Protein AF-Q48FF2-F1 (afdb_monomer_lite)

Secondary structure (DSSP, 8-state):
-PEEEE-TTS-EEEE-TTSEEEEE-TTS-EEEEE-TTPPTT-HHHHHHHHHHHHHHHHS-HHHHHHHHHHHHHHHTSGGGTT-SSB-HHHHHGGGGS-TTTHHHHHHHHHHHHHTT-SSB-HHHHHHHH-HHHHHHH-SS-----SEEETTTEEEPHHHHHHHHHHHHHHHHTTSS-HHHHHHHHHHHHH---HHHHHH-BGGGEEEEETTTTEEEEEEE----TT-SS--EEEEEPPHHHHHHHHHHHHHT------TGGGBS--S-HHHHHHHHHHHHHHTSPPP------TTS------------

Structure (mmCIF, N/CA/C/O backbone):
data_AF-Q48FF2-F1
#
_entry.id   AF-Q48FF2-F1
#
loop_
_atom_site.group_PDB
_atom_site.id
_atom_site.type_symbol
_atom_site.label_atom_id
_atom_site.label_alt_id
_atom_site.label_comp_id
_atom_site.label_asym_id
_atom_site.label_entity_id
_atom_site.label_seq_id
_atom_site.pdbx_PDB_ins_code
_atom_site.Cartn_x
_atom_site.Cartn_y
_atom_site.Cartn_z
_atom_site.occupancy
_atom_site.B_iso_or_equiv
_atom_site.auth_seq_id
_atom_site.auth_comp_id
_atom_site.auth_asym_id
_atom_site.auth_atom_id
_atom_site.pdbx_PDB_model_num
ATOM 1 N N . MET A 1 1 ? 8.869 0.223 -31.316 1.00 68.25 1 MET A N 1
ATOM 2 C CA . MET A 1 1 ? 7.463 0.506 -31.669 1.00 68.25 1 MET A CA 1
ATOM 3 C C . MET A 1 1 ? 6.845 1.266 -30.503 1.00 68.25 1 MET A C 1
ATOM 5 O O . MET A 1 1 ? 7.290 1.028 -29.388 1.00 68.25 1 MET A O 1
ATOM 9 N N . SER A 1 2 ? 5.954 2.227 -30.744 1.00 85.44 2 SER A N 1
ATOM 10 C CA . SER A 1 2 ? 5.240 2.924 -29.661 1.00 85.44 2 SER A CA 1
ATOM 11 C C . SER A 1 2 ? 3.884 2.256 -29.455 1.00 85.44 2 SER A C 1
ATOM 13 O O . SER A 1 2 ? 3.239 1.896 -30.438 1.00 85.44 2 SER A O 1
ATOM 15 N N . ASP A 1 3 ? 3.472 2.097 -28.205 1.00 92.00 3 ASP A N 1
ATOM 16 C CA . ASP A 1 3 ? 2.200 1.504 -27.808 1.00 92.00 3 ASP A CA 1
ATOM 17 C C . ASP A 1 3 ? 1.157 2.594 -27.550 1.00 92.00 3 ASP A C 1
ATOM 19 O O . ASP A 1 3 ? 1.453 3.610 -26.917 1.00 92.00 3 ASP A O 1
ATOM 23 N N . GLU A 1 4 ? -0.074 2.361 -28.000 1.00 94.75 4 GLU A N 1
ATOM 24 C CA . GLU A 1 4 ? -1.232 3.180 -27.641 1.00 94.75 4 GLU A CA 1
ATOM 25 C C . GLU A 1 4 ? -1.879 2.624 -26.370 1.00 94.75 4 GLU A C 1
ATOM 27 O O . GLU A 1 4 ? -2.160 1.428 -26.269 1.00 94.75 4 GLU A O 1
ATOM 32 N N . VAL A 1 5 ? -2.084 3.488 -25.376 1.00 94.12 5 VAL A N 1
ATOM 33 C CA . VAL A 1 5 ? -2.635 3.115 -24.069 1.00 94.12 5 VAL A CA 1
ATOM 34 C C . VAL A 1 5 ? -3.726 4.096 -23.670 1.00 94.12 5 VAL A C 1
ATOM 36 O O . VAL A 1 5 ? -3.575 5.307 -23.830 1.00 94.12 5 VAL A O 1
ATOM 39 N N . VAL A 1 6 ? -4.820 3.558 -23.134 1.00 93.69 6 VAL A N 1
ATOM 40 C CA . VAL A 1 6 ? -5.930 4.334 -22.577 1.00 93.69 6 VAL A CA 1
ATOM 41 C C . VAL A 1 6 ? -5.599 4.704 -21.133 1.00 93.69 6 VAL A C 1
ATOM 43 O O . VAL A 1 6 ? -5.294 3.835 -20.315 1.00 93.69 6 VAL A O 1
ATOM 46 N N . LEU A 1 7 ? -5.649 5.993 -20.820 1.00 92.44 7 LEU A N 1
ATOM 47 C CA . LEU A 1 7 ? -5.509 6.516 -19.467 1.00 92.44 7 LEU A CA 1
ATOM 48 C C . LEU A 1 7 ? -6.804 6.340 -18.666 1.00 92.44 7 LEU A C 1
ATOM 50 O O . LEU A 1 7 ? -7.885 6.211 -19.237 1.00 92.44 7 LEU A O 1
ATOM 54 N N . LEU A 1 8 ? -6.708 6.433 -17.337 1.00 89.75 8 LEU A N 1
ATOM 55 C CA . LEU A 1 8 ? -7.858 6.411 -16.421 1.00 89.75 8 LEU A CA 1
ATOM 56 C C . LEU A 1 8 ? -8.962 7.411 -16.808 1.00 89.75 8 LEU A C 1
ATOM 58 O O . LEU A 1 8 ? -10.139 7.163 -16.574 1.00 89.75 8 LEU A O 1
ATOM 62 N N . ASP A 1 9 ? -8.589 8.543 -17.405 1.00 87.06 9 ASP A N 1
ATOM 63 C CA . ASP A 1 9 ? -9.513 9.598 -17.819 1.00 87.06 9 ASP A CA 1
ATOM 64 C C . ASP A 1 9 ? -10.042 9.452 -19.259 1.00 87.06 9 ASP A C 1
ATOM 66 O O . ASP A 1 9 ? -10.669 10.384 -19.774 1.00 87.06 9 ASP A O 1
ATOM 70 N N . GLY A 1 10 ? -9.780 8.305 -19.898 1.00 89.50 10 GLY A N 1
ATOM 71 C CA . GLY A 1 10 ? -10.237 7.931 -21.236 1.00 89.50 10 GLY A CA 1
ATOM 72 C C . GLY A 1 10 ? -9.354 8.416 -22.389 1.00 89.50 10 GLY A C 1
ATOM 73 O O . GLY A 1 10 ? -9.590 8.023 -23.531 1.00 89.50 10 GLY A O 1
ATOM 74 N N . ARG A 1 11 ? -8.333 9.248 -22.137 1.00 93.19 11 ARG A N 1
ATOM 75 C CA . ARG A 1 11 ? -7.432 9.728 -23.199 1.00 93.19 11 ARG A CA 1
ATOM 76 C C . ARG A 1 11 ? -6.529 8.608 -23.706 1.00 93.19 11 ARG A C 1
ATOM 78 O O . ARG A 1 11 ? -6.046 7.795 -22.925 1.00 93.19 11 ARG A O 1
ATOM 85 N N . ILE A 1 12 ? -6.243 8.613 -25.005 1.00 94.56 12 ILE A N 1
ATOM 86 C CA . ILE A 1 12 ? -5.275 7.700 -25.619 1.00 94.56 12 ILE A CA 1
ATOM 87 C C . ILE A 1 12 ? -3.934 8.418 -25.728 1.00 94.56 12 ILE A C 1
ATOM 89 O O . ILE A 1 12 ? -3.846 9.508 -26.294 1.00 94.56 12 ILE A O 1
ATOM 93 N N . VAL A 1 13 ? -2.887 7.799 -25.192 1.00 94.31 13 VAL A N 1
ATOM 94 C CA . VAL A 1 13 ? -1.512 8.300 -25.260 1.00 94.31 13 VAL A CA 1
ATOM 95 C C . VAL A 1 13 ? -0.601 7.285 -25.927 1.00 94.31 13 VAL A C 1
ATOM 97 O O . VAL A 1 13 ? -0.833 6.079 -25.853 1.00 94.31 13 VAL A O 1
ATOM 100 N N . LYS A 1 14 ? 0.468 7.783 -26.553 1.00 94.56 14 LYS A N 1
ATOM 101 C CA . LYS A 1 14 ? 1.547 6.951 -27.084 1.00 94.56 14 LYS A CA 1
ATOM 102 C C . LYS A 1 14 ? 2.682 6.907 -26.082 1.00 94.56 14 LYS A C 1
ATOM 104 O O . LYS A 1 14 ? 3.246 7.946 -25.745 1.00 94.56 14 LYS A O 1
ATOM 109 N N . ILE A 1 15 ? 3.029 5.710 -25.638 1.00 94.56 15 ILE A N 1
ATOM 110 C CA . ILE A 1 15 ? 4.182 5.474 -24.773 1.00 94.56 15 ILE A CA 1
ATOM 111 C C . ILE A 1 15 ? 5.143 4.504 -25.449 1.00 94.56 15 ILE A C 1
ATOM 113 O O . ILE A 1 15 ? 4.779 3.785 -26.379 1.00 94.56 15 ILE A O 1
ATOM 117 N N . LYS A 1 16 ? 6.396 4.490 -25.004 1.00 94.38 16 LYS A N 1
ATOM 118 C CA . LYS A 1 16 ? 7.411 3.599 -25.563 1.00 94.38 16 LYS A CA 1
ATOM 119 C C . LYS A 1 16 ? 8.377 3.149 -24.478 1.00 94.38 16 LYS A C 1
ATOM 121 O O . LYS A 1 16 ? 8.887 3.970 -23.721 1.00 94.38 16 LYS A O 1
ATOM 126 N N . MET A 1 17 ? 8.627 1.845 -24.426 1.00 95.56 17 MET A N 1
ATOM 127 C CA . MET A 1 17 ? 9.648 1.267 -23.557 1.00 95.56 17 MET A CA 1
ATOM 128 C C . MET A 1 17 ? 11.046 1.766 -23.955 1.00 95.56 17 MET A C 1
ATOM 130 O O . MET A 1 17 ? 11.329 1.952 -25.142 1.00 95.56 17 MET A O 1
ATOM 134 N N . GLY A 1 18 ? 11.911 2.004 -22.971 1.00 94.12 18 GLY A N 1
ATOM 135 C CA . GLY A 1 18 ? 13.233 2.596 -23.168 1.00 94.12 18 GLY A CA 1
ATOM 136 C C . GLY A 1 18 ? 13.221 4.119 -23.335 1.00 94.12 18 GLY A C 1
ATOM 137 O O . GLY A 1 18 ? 14.241 4.690 -23.708 1.00 94.12 18 GLY A O 1
ATOM 138 N N . MET A 1 19 ? 12.097 4.804 -23.080 1.00 93.69 19 MET A N 1
ATOM 139 C CA . MET A 1 19 ? 12.003 6.266 -23.176 1.00 93.69 19 MET A CA 1
ATOM 140 C C . MET A 1 19 ? 11.197 6.882 -22.030 1.00 93.69 19 MET A C 1
ATOM 142 O O . MET A 1 19 ? 10.218 6.309 -21.557 1.00 93.69 19 MET A O 1
ATOM 146 N N . VAL A 1 20 ? 11.555 8.104 -21.628 1.00 95.00 20 VAL A N 1
ATOM 147 C CA . VAL A 1 20 ? 10.704 8.903 -20.737 1.00 95.00 20 VAL A CA 1
ATOM 148 C C . VAL A 1 20 ? 9.484 9.386 -21.517 1.00 95.00 20 VAL A C 1
ATOM 150 O O . VAL A 1 20 ? 9.622 9.993 -22.578 1.00 95.00 20 VAL A O 1
ATOM 153 N N . SER A 1 21 ? 8.288 9.132 -20.991 1.00 92.31 21 SER A N 1
ATOM 154 C CA . SER A 1 21 ? 7.033 9.643 -21.553 1.00 92.31 21 SER A CA 1
ATOM 155 C C . SER A 1 21 ? 6.469 10.712 -20.622 1.00 92.31 21 SER A C 1
ATOM 157 O O . SER A 1 21 ? 5.969 10.388 -19.549 1.00 92.31 21 SER A O 1
ATOM 159 N N . SER A 1 22 ? 6.574 11.988 -21.000 1.00 92.69 22 SER A N 1
ATOM 160 C CA . SER A 1 22 ? 5.997 13.092 -20.223 1.00 92.69 22 SER A CA 1
ATOM 161 C C . SER A 1 22 ? 4.563 13.344 -20.669 1.00 92.69 22 SER A C 1
ATOM 163 O O . SER A 1 22 ? 4.333 13.774 -21.800 1.00 92.69 22 SER A O 1
ATOM 165 N N . ILE A 1 23 ? 3.598 13.034 -19.803 1.00 92.69 23 ILE A N 1
ATOM 166 C CA . ILE A 1 23 ? 2.169 13.165 -20.100 1.00 92.69 23 ILE A CA 1
ATOM 167 C C . ILE A 1 23 ? 1.594 14.292 -19.250 1.00 92.69 23 ILE A C 1
ATOM 169 O O . ILE A 1 23 ? 1.775 14.307 -18.034 1.00 92.69 23 ILE A O 1
ATOM 173 N N . LEU A 1 24 ? 0.875 15.220 -19.880 1.00 91.00 24 LEU A N 1
ATOM 174 C CA . LEU A 1 24 ? 0.164 16.277 -19.164 1.00 91.00 24 LEU A CA 1
ATOM 175 C C . LEU A 1 24 ? -1.141 15.731 -18.567 1.00 91.00 24 LEU A C 1
ATOM 177 O O . LEU A 1 24 ? -1.924 15.060 -19.255 1.00 91.00 24 LEU A O 1
ATOM 181 N N . ASP A 1 25 ? -1.395 16.019 -17.294 1.00 87.00 25 ASP A N 1
ATOM 182 C CA . ASP A 1 25 ? -2.718 15.817 -16.704 1.00 87.00 25 ASP A CA 1
ATOM 183 C C . ASP A 1 25 ? -3.724 16.878 -17.197 1.00 87.00 25 ASP A C 1
ATOM 185 O O . ASP A 1 25 ? -3.424 17.681 -18.084 1.00 87.00 25 ASP A O 1
ATOM 189 N N . ARG A 1 26 ? -4.958 16.832 -16.684 1.00 81.31 26 ARG A N 1
ATOM 190 C CA . ARG A 1 26 ? -6.018 17.773 -17.083 1.00 81.31 26 ARG A CA 1
ATOM 191 C C . ARG A 1 26 ? -5.777 19.197 -16.583 1.00 81.31 26 ARG A C 1
ATOM 193 O O . ARG A 1 26 ? -6.311 20.127 -17.178 1.00 81.31 26 ARG A O 1
ATOM 200 N N . ASP A 1 27 ? -4.958 19.345 -15.549 1.00 82.06 27 ASP A N 1
ATOM 201 C CA . ASP A 1 27 ? -4.586 20.628 -14.957 1.00 82.06 27 ASP A CA 1
ATOM 202 C C . ASP A 1 27 ? -3.325 21.209 -15.628 1.00 82.06 27 ASP A C 1
ATOM 204 O O . ASP A 1 27 ? -2.872 22.298 -15.285 1.00 82.06 27 ASP A O 1
ATOM 208 N N . GLY A 1 28 ? -2.763 20.498 -16.615 1.00 84.81 28 GLY A N 1
ATOM 209 C CA . GLY A 1 28 ? -1.571 20.900 -17.353 1.00 84.81 28 GLY A CA 1
ATOM 210 C C . GLY A 1 28 ? -0.255 20.527 -16.670 1.00 84.81 28 GLY A C 1
ATOM 211 O O . GLY A 1 28 ? 0.804 20.903 -17.176 1.00 84.81 28 GLY A O 1
ATOM 212 N N . ASN A 1 29 ? -0.271 19.769 -15.569 1.00 84.88 29 ASN A N 1
ATOM 213 C CA . ASN A 1 29 ? 0.960 19.342 -14.911 1.00 84.88 29 ASN A CA 1
ATOM 214 C C . ASN A 1 29 ? 1.599 18.167 -15.655 1.00 84.88 29 ASN A C 1
ATOM 216 O O . ASN A 1 29 ? 0.950 17.171 -15.995 1.00 84.88 29 ASN A O 1
ATOM 220 N N . ALA A 1 30 ? 2.909 18.261 -15.863 1.00 90.56 30 ALA A N 1
ATOM 221 C CA . ALA A 1 30 ? 3.693 17.194 -16.463 1.00 90.56 30 ALA A CA 1
ATOM 222 C C . ALA A 1 30 ? 3.922 16.046 -15.474 1.00 90.56 30 ALA A C 1
ATOM 224 O O . ALA A 1 30 ? 4.482 16.233 -14.396 1.00 90.56 30 ALA A O 1
ATOM 225 N N . ASN A 1 31 ? 3.535 14.840 -15.881 1.00 90.75 31 ASN A N 1
ATOM 226 C CA . ASN A 1 31 ? 3.754 13.602 -15.148 1.00 90.75 31 ASN A CA 1
ATOM 227 C C . ASN A 1 31 ? 4.730 12.725 -15.954 1.00 90.75 31 ASN A C 1
ATOM 229 O O . ASN A 1 31 ? 4.303 12.011 -16.869 1.00 90.75 31 ASN A O 1
ATOM 233 N N . PRO A 1 32 ? 6.046 12.802 -15.681 1.00 94.12 32 PRO A N 1
ATOM 234 C CA . PRO A 1 32 ? 7.038 11.995 -16.379 1.00 94.12 32 PRO A CA 1
ATOM 235 C C . PRO A 1 32 ? 6.951 10.527 -15.950 1.00 94.12 32 PRO A C 1
ATOM 237 O O . PRO A 1 32 ? 7.080 10.194 -14.774 1.00 94.12 32 PRO A O 1
ATOM 240 N N . LEU A 1 33 ? 6.773 9.642 -16.928 1.00 95.31 33 LEU A N 1
ATOM 241 C CA . LEU A 1 33 ? 6.830 8.195 -16.754 1.00 95.31 33 LEU A CA 1
ATOM 242 C C . LEU A 1 33 ? 8.201 7.681 -17.199 1.00 95.31 33 LEU A C 1
ATOM 244 O O . LEU A 1 33 ? 8.575 7.819 -18.368 1.00 95.31 33 LEU A O 1
ATOM 248 N N . ARG A 1 34 ? 8.948 7.091 -16.266 1.00 95.00 34 ARG A N 1
ATOM 249 C CA . ARG A 1 34 ? 10.315 6.588 -16.473 1.00 95.00 34 ARG A CA 1
ATOM 250 C C . ARG A 1 34 ? 10.319 5.171 -17.052 1.00 95.00 34 ARG A C 1
ATOM 252 O O . ARG A 1 34 ? 10.514 4.201 -16.326 1.00 95.00 34 ARG A O 1
ATOM 259 N N . PHE A 1 35 ? 10.090 5.035 -18.361 1.00 95.38 35 PHE A N 1
ATOM 260 C CA . PHE A 1 35 ? 10.293 3.753 -19.060 1.00 95.38 35 PHE A CA 1
ATOM 261 C C . PHE A 1 35 ? 11.690 3.614 -19.667 1.00 95.38 35 PHE A C 1
ATOM 263 O O . PHE A 1 35 ? 12.004 2.563 -20.213 1.00 95.38 35 PHE A O 1
ATOM 270 N N . ASP A 1 36 ? 12.533 4.641 -19.558 1.00 95.25 36 ASP A N 1
ATOM 271 C CA . ASP A 1 36 ? 13.940 4.655 -19.974 1.00 95.25 36 ASP A CA 1
ATOM 272 C C . ASP A 1 36 ? 14.798 3.617 -19.249 1.00 95.25 36 ASP A C 1
ATOM 274 O O . ASP A 1 36 ? 15.749 3.101 -19.829 1.00 95.25 36 ASP A O 1
ATOM 278 N N . ILE A 1 37 ? 14.421 3.250 -18.023 1.00 93.25 37 ILE A N 1
ATOM 279 C CA . ILE A 1 37 ? 15.096 2.188 -17.270 1.00 93.25 37 ILE A CA 1
ATOM 280 C C . ILE A 1 37 ? 14.782 0.778 -17.802 1.00 93.25 37 ILE A C 1
ATOM 282 O O . ILE A 1 37 ? 15.512 -0.172 -17.531 1.00 93.25 37 ILE A O 1
ATOM 286 N N . LEU A 1 38 ? 13.698 0.627 -18.570 1.00 95.25 38 LEU A N 1
ATOM 287 C CA . LEU A 1 38 ? 13.227 -0.663 -19.062 1.00 95.25 38 LEU A CA 1
ATOM 288 C C . LEU A 1 38 ? 13.851 -0.972 -20.422 1.00 95.25 38 LEU A C 1
ATOM 290 O O . LEU A 1 38 ? 13.678 -0.240 -21.397 1.00 95.25 38 LEU A O 1
ATOM 294 N N . GLN A 1 39 ? 14.560 -2.093 -20.481 1.00 94.19 39 GLN A N 1
ATOM 295 C CA . GLN A 1 39 ? 15.307 -2.523 -21.660 1.00 94.19 39 GLN A CA 1
ATOM 296 C C . GLN A 1 39 ? 14.510 -3.547 -22.485 1.00 94.19 39 GLN A C 1
ATOM 298 O O . GLN A 1 39 ? 14.134 -4.585 -21.935 1.00 94.19 39 GLN A O 1
ATOM 303 N N . PRO A 1 40 ? 14.286 -3.305 -23.792 1.00 93.19 40 PRO A N 1
ATOM 304 C CA . PRO A 1 40 ? 13.753 -4.320 -24.701 1.00 93.19 40 PRO A CA 1
ATOM 305 C C . PRO A 1 40 ? 14.601 -5.593 -24.717 1.00 93.19 40 PRO A C 1
ATOM 307 O O . PRO A 1 40 ? 15.827 -5.516 -24.688 1.00 93.19 40 PRO A O 1
ATOM 310 N N . GLY A 1 41 ? 13.953 -6.757 -24.772 1.00 92.50 41 GLY A N 1
ATOM 311 C CA . GLY A 1 41 ? 14.600 -8.068 -24.713 1.00 92.50 41 GLY A CA 1
ATOM 312 C C . GLY A 1 41 ? 14.866 -8.586 -23.296 1.00 92.50 41 GLY A C 1
ATOM 313 O O . GLY A 1 41 ? 15.207 -9.756 -23.132 1.00 92.50 41 GLY A O 1
ATOM 314 N N . ASN A 1 42 ? 14.691 -7.764 -22.256 1.00 95.56 42 ASN A N 1
ATOM 315 C CA . ASN A 1 42 ? 14.733 -8.231 -20.874 1.00 95.56 42 ASN A CA 1
ATOM 316 C C . ASN A 1 42 ? 13.327 -8.672 -20.429 1.00 95.56 42 ASN A C 1
ATOM 318 O O . ASN A 1 42 ? 12.408 -7.856 -20.350 1.00 95.56 42 ASN A O 1
ATOM 322 N N . ARG A 1 43 ? 13.179 -9.963 -20.097 1.00 95.50 43 ARG A N 1
ATOM 323 C CA . ARG A 1 43 ? 11.892 -10.592 -19.743 1.00 95.50 43 ARG A CA 1
ATOM 324 C C . ARG A 1 43 ? 11.187 -9.903 -18.570 1.00 95.50 43 ARG A C 1
ATOM 326 O O . ARG A 1 43 ? 9.997 -9.618 -18.667 1.00 95.50 43 ARG A O 1
ATOM 333 N N . LEU A 1 44 ? 11.908 -9.596 -17.491 1.00 96.56 44 LEU A N 1
ATOM 334 C CA . LEU A 1 44 ? 11.373 -8.857 -16.345 1.00 96.56 44 LEU A CA 1
ATOM 335 C C . LEU A 1 44 ? 10.888 -7.463 -16.761 1.00 96.56 44 LEU A C 1
ATOM 337 O O . LEU A 1 44 ? 9.784 -7.058 -16.400 1.00 96.56 44 LEU A O 1
ATOM 341 N N . HIS A 1 45 ? 11.693 -6.731 -17.530 1.00 96.62 45 HIS A N 1
ATOM 342 C CA . HIS A 1 45 ? 11.371 -5.361 -17.936 1.00 96.62 45 HIS A CA 1
ATOM 343 C C . HIS A 1 45 ? 10.152 -5.298 -18.858 1.00 96.62 45 HIS A C 1
ATOM 345 O O . HIS A 1 45 ? 9.298 -4.427 -18.687 1.00 96.62 45 HIS A O 1
ATOM 351 N N . GLU A 1 46 ? 10.034 -6.235 -19.796 1.00 95.88 46 GLU A N 1
ATOM 352 C CA . GLU A 1 46 ? 8.871 -6.359 -20.678 1.00 95.88 46 GLU A CA 1
ATOM 353 C C . GLU A 1 46 ? 7.597 -6.675 -19.889 1.00 95.88 46 GLU A C 1
ATOM 355 O O . GLU A 1 46 ? 6.545 -6.071 -20.126 1.00 95.88 46 GLU A O 1
ATOM 360 N N . SER A 1 47 ? 7.697 -7.557 -18.894 1.00 96.62 47 SER A N 1
ATOM 361 C CA . SER A 1 47 ? 6.599 -7.865 -17.979 1.00 96.62 47 SER A CA 1
ATOM 362 C C . SER A 1 47 ? 6.181 -6.652 -17.156 1.00 96.62 47 SER A C 1
ATOM 364 O O . SER A 1 47 ? 4.994 -6.315 -17.155 1.00 96.62 47 SER A O 1
ATOM 366 N N . ILE A 1 48 ? 7.139 -5.942 -16.546 1.00 96.31 48 ILE A N 1
ATOM 367 C CA . ILE A 1 48 ? 6.903 -4.682 -15.827 1.00 96.31 48 ILE A CA 1
ATOM 368 C C . ILE A 1 48 ? 6.191 -3.689 -16.744 1.00 96.31 48 ILE A C 1
ATOM 370 O O . ILE A 1 48 ? 5.126 -3.187 -16.384 1.00 96.31 48 ILE A O 1
ATOM 374 N N . TYR A 1 49 ? 6.733 -3.446 -17.941 1.00 96.00 49 TYR A N 1
ATOM 375 C CA . TYR A 1 49 ? 6.168 -2.511 -18.910 1.00 96.00 49 TYR A CA 1
ATOM 376 C C . TYR A 1 49 ? 4.723 -2.878 -19.260 1.00 96.00 49 TYR A C 1
ATOM 378 O O . TYR A 1 49 ? 3.832 -2.032 -19.188 1.00 96.00 49 TYR A O 1
ATOM 386 N N . SER A 1 50 ? 4.459 -4.153 -19.561 1.00 94.38 50 SER A N 1
ATOM 387 C CA . SER A 1 50 ? 3.118 -4.640 -19.897 1.00 94.38 50 SER A CA 1
ATOM 388 C C . SER A 1 50 ? 2.112 -4.457 -18.753 1.00 94.38 50 SER A C 1
ATOM 390 O O . SER A 1 50 ? 0.987 -4.010 -18.988 1.00 94.38 50 SER A O 1
ATOM 392 N N . SER A 1 51 ? 2.514 -4.733 -17.509 1.00 93.56 51 SER A N 1
ATOM 393 C CA . SER A 1 51 ? 1.681 -4.522 -16.322 1.00 93.56 51 SER A CA 1
ATOM 394 C C . SER A 1 51 ? 1.426 -3.040 -16.064 1.00 93.56 51 SER A C 1
ATOM 396 O O . SER A 1 51 ? 0.321 -2.666 -15.660 1.00 93.56 51 SER A O 1
ATOM 398 N N . PHE A 1 52 ? 2.411 -2.195 -16.362 1.00 92.69 52 PHE A N 1
ATOM 399 C CA . PHE A 1 52 ? 2.316 -0.746 -16.246 1.00 92.69 52 PHE A CA 1
ATOM 400 C C . PHE A 1 52 ? 1.333 -0.138 -17.256 1.00 92.69 52 PHE A C 1
ATOM 402 O O . PHE A 1 52 ? 0.570 0.770 -16.927 1.00 92.69 52 PHE A O 1
ATOM 409 N N . LYS A 1 53 ? 1.259 -0.678 -18.482 1.00 93.38 53 LYS A N 1
ATOM 410 C CA . LYS A 1 53 ? 0.234 -0.255 -19.460 1.00 93.38 53 LYS A CA 1
ATOM 411 C C . LYS A 1 53 ? -1.176 -0.375 -18.884 1.00 93.38 53 LYS A C 1
ATOM 413 O O . LYS A 1 53 ? -2.018 0.488 -19.106 1.00 93.38 53 LYS A O 1
ATOM 418 N N . ILE A 1 54 ? -1.417 -1.409 -18.083 1.00 91.00 54 ILE A N 1
ATOM 419 C CA . ILE A 1 54 ? -2.713 -1.622 -17.438 1.00 91.00 54 ILE A CA 1
ATOM 420 C C . ILE A 1 54 ? -2.903 -0.643 -16.270 1.00 91.00 54 ILE A C 1
ATOM 422 O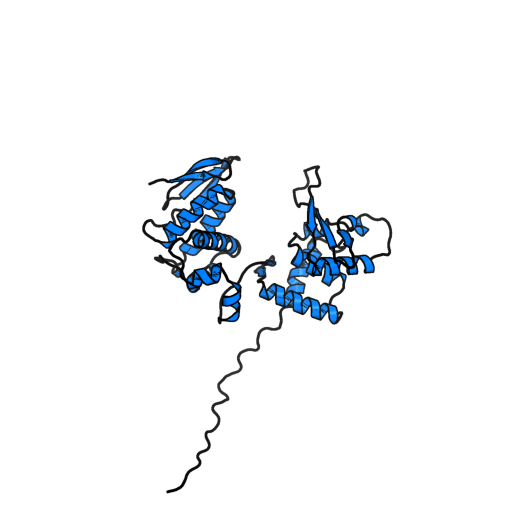 O . ILE A 1 54 ? -4.008 -0.138 -16.084 1.00 91.00 54 ILE A O 1
ATOM 426 N N . THR A 1 55 ? -1.865 -0.323 -15.483 1.00 89.38 55 THR A N 1
ATOM 427 C CA . THR A 1 55 ? -1.999 0.648 -14.373 1.00 89.38 55 THR A CA 1
ATOM 428 C C . THR A 1 55 ? -2.348 2.050 -14.848 1.00 89.38 55 THR A C 1
ATOM 430 O O . THR A 1 55 ? -3.065 2.749 -14.133 1.00 89.38 55 THR A O 1
ATOM 433 N N . LEU A 1 56 ? -1.938 2.434 -16.058 1.00 90.44 56 LEU A N 1
ATOM 434 C CA . LEU A 1 56 ? -2.307 3.716 -16.663 1.00 90.44 56 LEU A CA 1
ATOM 435 C C . LEU A 1 56 ? -3.816 3.857 -16.896 1.00 90.44 56 LEU A C 1
ATOM 437 O O . LEU A 1 56 ? -4.341 4.957 -16.750 1.00 90.44 56 LEU A O 1
ATOM 441 N N . SER A 1 57 ? -4.514 2.753 -17.172 1.00 88.56 57 SER A N 1
ATOM 442 C CA . SER A 1 57 ? -5.976 2.735 -17.336 1.00 88.56 57 SER A CA 1
ATOM 443 C C . SER A 1 57 ? -6.750 2.686 -16.013 1.00 88.56 57 SER A C 1
ATOM 445 O O . SER A 1 57 ? -7.937 2.990 -15.986 1.00 88.56 57 SER A O 1
ATOM 447 N N . THR A 1 58 ? -6.097 2.310 -14.905 1.00 84.94 58 THR A N 1
ATOM 448 C CA . THR A 1 58 ? -6.779 2.076 -13.616 1.00 84.94 58 THR A CA 1
ATOM 449 C C . THR A 1 58 ? -6.371 3.035 -12.497 1.00 84.94 58 THR A C 1
ATOM 451 O O . THR A 1 58 ? -7.012 3.035 -11.453 1.00 84.94 58 THR A O 1
ATOM 454 N N . HIS A 1 59 ? -5.306 3.821 -12.665 1.00 85.25 59 HIS A N 1
ATOM 455 C CA . HIS A 1 59 ? -4.788 4.742 -11.647 1.00 85.25 59 HIS A CA 1
ATOM 456 C C . HIS A 1 59 ? -4.428 6.103 -12.250 1.00 85.25 59 HIS A C 1
ATOM 458 O O . HIS A 1 59 ? -4.231 6.233 -13.457 1.00 85.25 59 HIS A O 1
ATOM 464 N N . SER A 1 60 ? -4.317 7.124 -11.397 1.00 85.25 60 SER A N 1
ATOM 465 C CA . SER A 1 60 ? -3.963 8.483 -11.819 1.00 85.25 60 SER A CA 1
ATOM 466 C C . SER A 1 60 ? -2.559 8.559 -12.433 1.00 85.25 60 SER A C 1
ATOM 468 O O . SER A 1 60 ? -1.686 7.735 -12.144 1.00 85.25 60 SER A O 1
ATOM 470 N N . LEU A 1 61 ? -2.313 9.580 -13.262 1.00 88.12 61 LEU A N 1
ATOM 471 C CA . LEU A 1 61 ? -0.983 9.828 -13.834 1.00 88.12 61 LEU A CA 1
ATOM 472 C C . LEU A 1 61 ? 0.075 10.061 -12.752 1.00 88.12 61 LEU A C 1
ATOM 474 O O . LEU A 1 61 ? 1.165 9.516 -12.867 1.00 88.12 61 LEU A O 1
ATOM 478 N N . SER A 1 62 ? -0.268 10.775 -11.677 1.00 83.12 62 SER A N 1
ATOM 479 C CA . SER A 1 62 ? 0.635 11.002 -10.543 1.00 83.12 62 SER A CA 1
ATOM 480 C C . SER A 1 62 ? 1.029 9.693 -9.846 1.00 83.12 62 SER A C 1
ATOM 482 O O . SER A 1 62 ? 2.214 9.450 -9.632 1.00 83.12 62 SER A O 1
ATOM 484 N N . TYR A 1 63 ? 0.072 8.790 -9.591 1.00 85.88 63 TYR A N 1
ATOM 485 C CA . TYR A 1 63 ? 0.367 7.469 -9.021 1.00 85.88 63 TYR A CA 1
ATOM 486 C C . TYR A 1 63 ? 1.299 6.654 -9.927 1.00 85.88 63 TYR A C 1
ATOM 488 O O . TYR A 1 63 ? 2.265 6.043 -9.464 1.00 85.88 63 TYR A O 1
ATOM 496 N N . ASN A 1 64 ? 1.020 6.657 -11.233 1.00 89.81 64 ASN A N 1
ATOM 497 C CA . ASN A 1 64 ? 1.864 5.987 -12.213 1.00 89.81 64 ASN A CA 1
ATOM 498 C C . ASN A 1 64 ? 3.261 6.629 -12.256 1.00 89.81 64 ASN A C 1
ATOM 500 O O . ASN A 1 64 ? 4.250 5.911 -12.197 1.00 89.81 64 ASN A O 1
ATOM 504 N N . ALA A 1 65 ? 3.383 7.956 -12.243 1.00 89.94 65 ALA A N 1
ATOM 505 C CA . ALA A 1 65 ? 4.678 8.629 -12.179 1.00 89.94 65 ALA A CA 1
ATOM 506 C C . ALA A 1 65 ? 5.477 8.164 -10.954 1.00 89.94 65 ALA A C 1
ATOM 508 O O . ALA A 1 65 ? 6.573 7.627 -11.124 1.00 89.94 65 ALA A O 1
ATOM 509 N N . THR A 1 66 ? 4.901 8.233 -9.749 1.00 86.00 66 THR A N 1
ATOM 510 C CA . THR A 1 66 ? 5.531 7.741 -8.511 1.00 86.00 66 THR A CA 1
ATOM 511 C C . THR A 1 66 ? 5.947 6.273 -8.610 1.00 86.00 66 THR A C 1
ATOM 513 O O . THR A 1 66 ? 7.063 5.929 -8.231 1.00 86.00 66 THR A O 1
ATOM 516 N N . THR A 1 67 ? 5.100 5.416 -9.184 1.00 89.06 67 THR A N 1
ATOM 517 C CA . THR A 1 67 ? 5.421 3.996 -9.396 1.00 89.06 67 THR A CA 1
ATOM 518 C C . THR A 1 67 ? 6.613 3.825 -10.342 1.00 89.06 67 THR A C 1
ATOM 520 O O . THR A 1 67 ? 7.502 3.022 -10.070 1.00 89.06 67 THR A O 1
ATOM 523 N N . SER A 1 68 ? 6.696 4.613 -11.421 1.00 95.50 68 SER A N 1
ATOM 524 C CA . SER A 1 68 ? 7.846 4.572 -12.339 1.00 95.50 68 SER A CA 1
ATOM 525 C C . SER A 1 68 ? 9.146 5.033 -11.676 1.00 95.50 68 SER A C 1
ATOM 527 O O . SER A 1 68 ? 10.200 4.458 -11.934 1.00 95.50 68 SER A O 1
ATOM 529 N N . TYR A 1 69 ? 9.081 6.014 -10.770 1.00 93.81 69 TYR A N 1
ATOM 530 C CA . TYR A 1 69 ? 10.237 6.442 -9.982 1.00 93.81 69 TYR A CA 1
ATOM 531 C C . TYR A 1 69 ? 10.666 5.378 -8.973 1.00 93.81 69 TYR A C 1
ATOM 533 O O . TYR A 1 69 ? 11.856 5.087 -8.884 1.00 93.81 69 TYR A O 1
ATOM 541 N N . ALA A 1 70 ? 9.721 4.758 -8.264 1.00 88.50 70 ALA A N 1
ATOM 542 C CA . ALA A 1 70 ? 10.005 3.657 -7.347 1.00 88.50 70 ALA A CA 1
ATOM 543 C C . ALA A 1 70 ? 10.729 2.497 -8.051 1.00 88.50 70 ALA A C 1
ATOM 545 O O . ALA A 1 70 ? 11.766 2.030 -7.576 1.00 88.50 70 ALA A O 1
ATOM 546 N N . LEU A 1 71 ? 10.243 2.098 -9.230 1.00 94.50 71 LEU A N 1
ATOM 547 C CA . LEU A 1 71 ? 10.903 1.091 -10.061 1.00 94.50 71 LEU A CA 1
ATOM 548 C C . LEU A 1 71 ? 12.264 1.556 -10.554 1.00 94.50 71 LEU A C 1
ATOM 550 O O . LEU A 1 71 ? 13.201 0.772 -10.525 1.00 94.50 71 LEU A O 1
ATOM 554 N N . SER A 1 72 ? 12.389 2.813 -10.986 1.00 95.06 72 SER A N 1
ATOM 555 C CA . SER A 1 72 ? 13.676 3.359 -11.408 1.00 95.06 72 SER A CA 1
ATOM 556 C C . SER A 1 72 ? 14.694 3.247 -10.279 1.00 95.06 72 SER A C 1
ATOM 558 O O . SER A 1 72 ? 15.771 2.722 -10.516 1.00 95.06 72 SER A O 1
ATOM 560 N N . HIS A 1 73 ? 14.355 3.671 -9.059 1.00 94.38 73 HIS A N 1
ATOM 561 C CA . HIS A 1 73 ? 15.254 3.560 -7.910 1.00 94.38 73 HIS A CA 1
ATOM 562 C C . HIS A 1 73 ? 15.689 2.117 -7.656 1.00 94.38 73 HIS A C 1
ATOM 564 O O . HIS A 1 73 ? 16.869 1.873 -7.422 1.00 94.38 73 HIS A O 1
ATOM 570 N N . TRP A 1 74 ? 14.758 1.169 -7.738 1.00 95.12 74 TRP A N 1
ATOM 571 C CA . TRP A 1 74 ? 15.043 -0.238 -7.479 1.00 95.12 74 TRP A CA 1
ATOM 572 C C . TRP A 1 74 ? 15.861 -0.890 -8.598 1.00 95.12 74 TRP A C 1
ATOM 574 O O . TRP A 1 74 ? 16.912 -1.459 -8.332 1.00 95.12 74 TRP A O 1
ATOM 584 N N . LEU A 1 75 ? 15.447 -0.744 -9.856 1.00 95.69 75 LEU A N 1
ATOM 585 C CA . LEU A 1 75 ? 16.116 -1.349 -11.013 1.00 95.69 75 LEU A CA 1
ATOM 586 C C . LEU A 1 75 ? 17.493 -0.733 -11.304 1.00 95.69 75 LEU A C 1
ATOM 588 O O . LEU A 1 75 ? 18.323 -1.380 -11.934 1.00 95.69 75 LEU A O 1
ATOM 592 N N . THR A 1 76 ? 17.761 0.496 -10.844 1.00 95.12 76 THR A N 1
ATOM 593 C CA . THR A 1 76 ? 19.101 1.106 -10.951 1.00 95.12 76 THR A CA 1
ATOM 594 C C . THR A 1 76 ? 20.100 0.605 -9.913 1.00 95.12 76 THR A C 1
ATOM 596 O O . THR A 1 76 ? 21.284 0.931 -10.024 1.00 95.12 76 THR A O 1
ATOM 599 N N . LEU A 1 77 ? 19.663 -0.164 -8.908 1.00 95.69 77 LEU A N 1
ATOM 600 C CA . LEU A 1 77 ? 20.584 -0.738 -7.931 1.00 95.69 77 LEU A CA 1
ATOM 601 C C . LEU A 1 77 ? 21.606 -1.643 -8.641 1.00 95.69 77 LEU A C 1
ATOM 603 O O . LEU A 1 77 ? 21.216 -2.401 -9.534 1.00 95.69 77 LEU A O 1
ATOM 607 N N . PRO A 1 78 ? 22.898 -1.599 -8.261 1.00 95.19 78 PRO A N 1
ATOM 608 C CA . PRO A 1 78 ? 23.933 -2.430 -8.879 1.00 95.19 78 PRO A CA 1
ATOM 609 C C . PRO A 1 78 ? 23.571 -3.919 -8.920 1.00 95.19 78 PRO A C 1
ATOM 611 O O . PRO A 1 78 ? 23.822 -4.593 -9.913 1.00 95.19 78 PRO A O 1
ATOM 614 N N . GLU A 1 79 ? 22.920 -4.420 -7.874 1.00 95.25 79 GLU A N 1
ATOM 615 C CA . GLU A 1 79 ? 22.523 -5.822 -7.734 1.00 95.25 79 GLU A CA 1
ATOM 616 C C . GLU A 1 79 ? 21.349 -6.222 -8.648 1.00 95.25 79 GLU A C 1
ATOM 618 O O . GLU A 1 79 ? 21.154 -7.408 -8.915 1.00 95.25 79 GLU A O 1
ATOM 623 N N . MET A 1 80 ? 20.591 -5.243 -9.153 1.00 95.38 80 MET A N 1
ATOM 624 C CA . MET A 1 80 ? 19.492 -5.445 -10.104 1.00 95.38 80 MET A CA 1
ATOM 625 C C . MET A 1 80 ? 19.950 -5.392 -11.564 1.00 95.38 80 MET A C 1
ATOM 627 O O . MET A 1 80 ? 19.185 -5.745 -12.467 1.00 95.38 80 MET A O 1
ATOM 631 N N . GLN A 1 81 ? 21.193 -4.975 -11.825 1.00 89.75 81 GLN A N 1
ATOM 632 C CA . GLN A 1 81 ? 21.703 -4.870 -13.188 1.00 89.75 81 GLN A CA 1
ATOM 633 C C . GLN A 1 81 ? 21.673 -6.234 -13.886 1.00 89.75 81 GLN A C 1
ATOM 635 O O . GLN A 1 81 ? 22.068 -7.257 -13.330 1.00 89.75 81 GLN A O 1
ATOM 640 N N . HIS A 1 82 ? 21.193 -6.240 -15.130 1.00 87.06 82 HIS A N 1
ATOM 641 C CA . HIS A 1 82 ? 21.085 -7.422 -15.996 1.00 87.06 82 HIS A CA 1
ATOM 642 C C . HIS A 1 82 ? 20.146 -8.539 -15.509 1.00 87.06 82 HIS A C 1
ATOM 644 O O . HIS A 1 82 ? 20.031 -9.567 -16.181 1.00 87.06 82 HIS A O 1
ATOM 650 N N . LYS A 1 83 ? 19.423 -8.350 -14.400 1.00 94.12 83 LYS A N 1
ATOM 651 C CA . LYS A 1 83 ? 18.426 -9.319 -13.940 1.00 94.12 83 LYS A CA 1
ATOM 652 C C . LYS A 1 83 ? 17.262 -9.367 -14.927 1.00 94.12 83 LYS A C 1
ATOM 654 O O . LYS A 1 83 ? 16.641 -8.352 -15.230 1.00 94.12 83 LYS A O 1
ATOM 659 N N . SER A 1 84 ? 16.991 -10.558 -15.453 1.00 95.19 84 SER A N 1
ATOM 660 C CA . SER A 1 84 ? 15.820 -10.843 -16.299 1.00 95.19 84 SER A CA 1
ATOM 661 C C . SER A 1 84 ? 14.748 -11.656 -15.569 1.00 95.19 84 SER A C 1
ATOM 663 O O . SER A 1 84 ? 13.656 -11.855 -16.099 1.00 95.19 84 SER A O 1
ATOM 665 N N . GLU A 1 85 ? 15.061 -12.068 -14.342 1.00 96.12 85 GLU A N 1
ATOM 666 C CA . GLU A 1 85 ? 14.205 -12.747 -13.382 1.00 96.12 85 GLU A CA 1
ATOM 667 C C . GLU A 1 85 ? 14.638 -12.329 -11.970 1.00 96.12 85 GLU A C 1
ATOM 669 O O . GLU A 1 85 ? 15.827 -12.075 -11.746 1.00 96.12 85 GLU A O 1
ATOM 674 N N . ILE A 1 86 ? 13.681 -12.214 -11.046 1.00 94.06 86 ILE A N 1
ATOM 675 C CA . ILE A 1 86 ? 13.922 -11.830 -9.649 1.00 94.06 86 ILE A CA 1
ATOM 676 C C . ILE A 1 86 ? 13.470 -12.926 -8.689 1.00 94.06 86 ILE A C 1
ATOM 678 O O . ILE A 1 86 ? 12.402 -13.513 -8.878 1.00 94.06 86 ILE A O 1
ATOM 682 N N . GLY A 1 87 ? 14.274 -13.152 -7.652 1.00 88.56 87 GLY A N 1
ATOM 683 C CA . GLY A 1 87 ? 13.936 -13.952 -6.484 1.00 88.56 87 GLY A CA 1
ATOM 684 C C . GLY A 1 87 ? 13.695 -13.084 -5.248 1.00 88.56 87 GLY A C 1
ATOM 685 O O . GLY A 1 87 ? 13.688 -11.851 -5.309 1.00 88.56 87 GLY A O 1
ATOM 686 N N . ILE A 1 88 ? 13.539 -13.732 -4.094 1.00 82.19 88 ILE A N 1
ATOM 687 C CA . ILE A 1 88 ? 13.424 -13.051 -2.795 1.00 82.19 88 ILE A CA 1
ATOM 688 C C . ILE A 1 88 ? 14.622 -12.127 -2.491 1.00 82.19 88 ILE A C 1
ATOM 690 O O . ILE A 1 88 ? 14.387 -11.015 -2.010 1.00 82.19 88 ILE A O 1
ATOM 694 N N . PRO A 1 89 ? 15.889 -12.481 -2.809 1.00 82.88 89 PRO A N 1
ATOM 695 C CA . PRO A 1 89 ? 17.016 -11.572 -2.597 1.00 82.88 89 PRO A CA 1
ATOM 696 C C . PRO A 1 89 ? 16.847 -10.231 -3.317 1.00 82.88 89 PRO A C 1
ATOM 698 O O . PRO A 1 89 ? 17.126 -9.184 -2.733 1.00 82.88 89 PRO A O 1
ATOM 701 N N . GLU A 1 90 ? 16.347 -10.241 -4.554 1.00 90.44 90 GLU A N 1
ATOM 702 C CA . GLU A 1 90 ? 16.090 -9.028 -5.328 1.00 90.44 90 GLU A CA 1
ATOM 703 C C . GLU A 1 90 ? 14.893 -8.227 -4.793 1.00 90.44 90 GLU A C 1
ATOM 705 O O . GLU A 1 90 ? 14.943 -6.994 -4.773 1.00 90.44 90 GLU A O 1
ATOM 710 N N . ILE A 1 91 ? 13.846 -8.894 -4.293 1.00 83.81 91 ILE A N 1
ATOM 711 C CA . ILE A 1 91 ? 12.741 -8.229 -3.579 1.00 83.81 91 ILE A CA 1
ATOM 712 C C . ILE A 1 91 ? 13.269 -7.493 -2.339 1.00 83.81 91 ILE A C 1
ATOM 714 O O . ILE A 1 91 ? 12.915 -6.336 -2.110 1.00 83.81 91 ILE A O 1
ATOM 718 N N . ASN A 1 92 ? 14.189 -8.103 -1.590 1.00 78.19 92 ASN A N 1
ATOM 719 C CA . ASN A 1 92 ? 14.789 -7.507 -0.393 1.00 78.19 92 ASN A CA 1
ATOM 720 C C . ASN A 1 92 ? 15.632 -6.256 -0.675 1.00 78.19 92 ASN A C 1
ATOM 722 O O . ASN A 1 92 ? 15.870 -5.444 0.224 1.00 78.19 92 ASN A O 1
ATOM 726 N N . LEU A 1 93 ? 16.040 -6.036 -1.926 1.00 84.81 93 LEU A N 1
ATOM 727 C CA . LEU A 1 93 ? 16.711 -4.801 -2.326 1.00 84.81 93 LEU A CA 1
ATOM 728 C C . LEU A 1 93 ? 15.785 -3.577 -2.283 1.00 84.81 93 LEU A C 1
ATOM 730 O O . LEU A 1 93 ? 16.287 -2.453 -2.269 1.00 84.81 93 LEU A O 1
ATOM 734 N N . LEU A 1 94 ? 14.461 -3.749 -2.177 1.00 78.81 94 LEU A N 1
ATOM 735 C CA . LEU A 1 94 ? 13.534 -2.639 -1.917 1.00 78.81 94 LEU A CA 1
ATOM 736 C C . LEU A 1 94 ? 13.885 -1.880 -0.622 1.00 78.81 94 LEU A C 1
ATOM 738 O O . LEU A 1 94 ? 13.609 -0.689 -0.496 1.00 78.81 94 LEU A O 1
ATOM 742 N N . ASN A 1 95 ? 14.602 -2.508 0.307 1.00 76.00 95 ASN A N 1
ATOM 743 C CA . ASN A 1 95 ? 15.047 -1.873 1.553 1.00 76.00 95 ASN A CA 1
ATOM 744 C C . ASN A 1 95 ? 16.151 -0.841 1.343 1.00 76.00 95 ASN A C 1
ATOM 746 O O . ASN A 1 95 ? 16.422 -0.035 2.229 1.00 76.00 95 ASN A O 1
ATOM 750 N N . LYS A 1 96 ? 16.789 -0.871 0.170 1.00 80.62 96 LYS A N 1
ATOM 751 C CA . LYS A 1 96 ? 17.846 0.061 -0.225 1.00 80.62 96 LYS A CA 1
ATOM 752 C C . LYS A 1 96 ? 17.307 1.293 -0.954 1.00 80.62 96 LYS A C 1
ATOM 754 O O . LYS A 1 96 ? 18.071 2.222 -1.196 1.00 80.62 96 LYS A O 1
ATOM 759 N N . ILE A 1 97 ? 16.018 1.320 -1.306 1.00 82.12 97 ILE A N 1
ATOM 760 C CA . ILE A 1 97 ? 15.369 2.493 -1.909 1.00 82.12 97 ILE A CA 1
ATOM 761 C C . ILE A 1 97 ? 14.617 3.306 -0.842 1.00 82.12 97 ILE A C 1
ATOM 763 O O . ILE A 1 97 ? 14.311 2.767 0.224 1.00 82.12 97 ILE A O 1
ATOM 767 N N . PRO A 1 98 ? 14.293 4.591 -1.094 1.00 78.44 98 PRO A N 1
ATOM 768 C CA . PRO A 1 98 ? 13.535 5.402 -0.146 1.00 78.44 98 PRO A CA 1
ATOM 769 C C . PRO A 1 98 ? 12.247 4.716 0.321 1.00 78.44 98 PRO A C 1
ATOM 771 O O . PRO A 1 98 ? 11.472 4.211 -0.495 1.00 78.44 98 PRO A O 1
ATOM 774 N N . ALA A 1 99 ? 11.991 4.755 1.631 1.00 66.75 99 ALA A N 1
ATOM 775 C CA . ALA A 1 99 ? 10.849 4.075 2.245 1.00 66.75 99 ALA A CA 1
ATOM 776 C C . ALA A 1 99 ? 9.495 4.504 1.650 1.00 66.75 99 ALA A C 1
ATOM 778 O O . ALA A 1 99 ? 8.579 3.698 1.520 1.00 66.75 99 ALA A O 1
ATOM 779 N N . SER A 1 100 ? 9.383 5.758 1.200 1.00 69.81 100 SER A N 1
ATOM 780 C CA . SER A 1 100 ? 8.187 6.282 0.531 1.00 69.81 100 SER A CA 1
ATOM 781 C C . SER A 1 100 ? 7.879 5.613 -0.814 1.00 69.81 100 SER A C 1
ATOM 783 O O . SER A 1 100 ? 6.746 5.703 -1.278 1.00 69.81 100 SER A O 1
ATOM 785 N N . TYR A 1 101 ? 8.843 4.936 -1.444 1.00 75.19 101 TYR A N 1
ATOM 786 C CA . TYR A 1 101 ? 8.683 4.299 -2.753 1.00 75.19 101 TYR A CA 1
ATOM 787 C C . TYR A 1 101 ? 8.398 2.797 -2.693 1.00 75.19 101 TYR A C 1
ATOM 789 O O . TYR A 1 101 ? 7.758 2.264 -3.599 1.00 75.19 101 TYR A O 1
ATOM 797 N N . GLN A 1 102 ? 8.801 2.119 -1.620 1.00 71.88 102 GLN A N 1
ATOM 798 C CA . GLN A 1 102 ? 8.585 0.677 -1.434 1.00 71.88 102 GLN A CA 1
ATOM 799 C C . GLN A 1 102 ? 7.121 0.233 -1.635 1.00 71.88 102 GLN A C 1
ATOM 801 O O . GLN A 1 102 ? 6.901 -0.763 -2.334 1.00 71.88 102 GLN A O 1
ATOM 806 N N . PRO A 1 103 ? 6.098 0.971 -1.143 1.00 69.69 103 PRO A N 1
ATOM 807 C CA . PRO A 1 103 ? 4.700 0.567 -1.294 1.00 69.69 103 PRO A CA 1
ATOM 808 C C . PRO A 1 103 ? 4.191 0.582 -2.741 1.00 69.69 103 PRO A C 1
ATOM 810 O O . PRO A 1 103 ? 3.121 0.039 -3.006 1.00 69.69 103 PRO A O 1
ATOM 813 N N . PHE A 1 104 ? 4.914 1.207 -3.675 1.00 79.31 104 PHE A N 1
ATOM 814 C CA . PHE A 1 104 ? 4.495 1.334 -5.073 1.00 79.31 104 PHE A CA 1
ATOM 815 C C . PHE A 1 104 ? 5.015 0.191 -5.953 1.00 79.31 104 PHE A C 1
ATOM 817 O O . PHE A 1 104 ? 4.374 -0.153 -6.946 1.00 79.31 104 PHE A O 1
ATOM 824 N N . THR A 1 105 ? 6.120 -0.457 -5.575 1.00 83.75 105 THR A N 1
ATOM 825 C CA . THR A 1 105 ? 6.696 -1.551 -6.371 1.00 83.75 105 THR A CA 1
ATOM 826 C C . THR A 1 105 ? 5.917 -2.858 -6.204 1.00 83.75 105 THR A C 1
ATOM 828 O O . THR A 1 105 ? 5.551 -3.493 -7.194 1.00 83.75 105 THR A O 1
ATOM 831 N N . LEU A 1 106 ? 5.584 -3.246 -4.965 1.00 81.62 106 LEU A N 1
ATOM 832 C CA . LEU A 1 106 ? 4.904 -4.520 -4.681 1.00 81.62 106 LEU A CA 1
ATOM 833 C C . LEU A 1 106 ? 3.533 -4.676 -5.371 1.00 81.62 106 LEU A C 1
ATOM 835 O O . LEU A 1 106 ? 3.278 -5.746 -5.929 1.00 81.62 106 LEU A O 1
ATOM 839 N N . PRO A 1 107 ? 2.640 -3.665 -5.409 1.00 81.19 107 PRO A N 1
ATOM 840 C CA . PRO A 1 107 ? 1.373 -3.776 -6.133 1.00 81.19 107 PRO A CA 1
ATOM 841 C C . PRO A 1 107 ? 1.545 -4.067 -7.626 1.00 81.19 107 PRO A C 1
ATOM 843 O O . PRO A 1 107 ? 0.733 -4.793 -8.206 1.00 81.19 107 PRO A O 1
ATOM 846 N N . LEU A 1 108 ? 2.602 -3.536 -8.249 1.00 87.12 108 LEU A N 1
ATOM 847 C CA . LEU A 1 108 ? 2.895 -3.816 -9.649 1.00 87.12 108 LEU A CA 1
ATOM 848 C C . LEU A 1 108 ? 3.389 -5.253 -9.842 1.00 87.12 108 LEU A C 1
ATOM 850 O O . LEU A 1 108 ? 2.916 -5.925 -10.756 1.00 87.12 108 LEU A O 1
ATOM 854 N N . LEU A 1 109 ? 4.253 -5.758 -8.957 1.00 89.31 109 LEU A N 1
ATOM 855 C CA . LEU A 1 109 ? 4.702 -7.156 -8.994 1.00 89.31 109 LEU A CA 1
ATOM 856 C C . LEU A 1 109 ? 3.537 -8.133 -8.763 1.00 89.31 109 LEU A C 1
ATOM 858 O O . LEU A 1 109 ? 3.388 -9.107 -9.498 1.00 89.31 109 LEU A O 1
ATOM 862 N N . ARG A 1 110 ? 2.623 -7.825 -7.832 1.00 85.25 110 ARG A N 1
ATOM 863 C CA . ARG A 1 110 ? 1.364 -8.579 -7.660 1.00 85.25 110 ARG A CA 1
ATOM 864 C C . ARG A 1 110 ? 0.516 -8.568 -8.929 1.00 85.25 110 ARG A C 1
ATOM 866 O O . ARG A 1 110 ? -0.128 -9.560 -9.259 1.00 85.25 110 ARG A O 1
ATOM 873 N N . ARG A 1 111 ? 0.498 -7.453 -9.663 1.00 85.88 111 ARG A N 1
ATOM 874 C CA . ARG A 1 111 ? -0.191 -7.375 -10.957 1.00 85.88 111 ARG A CA 1
ATOM 875 C C . ARG A 1 111 ? 0.506 -8.219 -12.022 1.00 85.88 111 ARG A C 1
ATOM 877 O O . ARG A 1 111 ? -0.193 -8.898 -12.763 1.00 85.88 111 ARG A O 1
ATOM 884 N N . MET A 1 112 ? 1.837 -8.213 -12.087 1.00 92.44 112 MET A N 1
ATOM 885 C CA . MET A 1 112 ? 2.599 -9.107 -12.970 1.00 92.44 112 MET A CA 1
ATOM 886 C C . MET A 1 112 ? 2.269 -10.574 -12.688 1.00 92.44 112 MET A C 1
ATOM 888 O O . MET A 1 112 ? 1.968 -11.307 -13.627 1.00 92.44 112 MET A O 1
ATOM 892 N N . ARG A 1 113 ? 2.233 -10.964 -11.405 1.00 89.06 113 ARG A N 1
ATOM 893 C CA . ARG A 1 113 ? 1.818 -12.301 -10.959 1.00 89.06 113 ARG A CA 1
ATOM 894 C C . ARG A 1 113 ? 0.416 -12.658 -11.446 1.00 89.06 113 ARG A C 1
ATOM 896 O O . ARG A 1 113 ? 0.251 -13.678 -12.098 1.00 89.06 113 ARG A O 1
ATOM 903 N N . LYS A 1 114 ? -0.578 -11.797 -11.198 1.00 87.81 114 LYS A N 1
ATOM 904 C CA . LYS A 1 114 ? -1.973 -12.018 -11.637 1.00 87.81 114 LYS A CA 1
ATOM 905 C C . LYS A 1 114 ? -2.141 -12.135 -13.153 1.00 87.81 114 LYS A C 1
ATOM 907 O O . LYS A 1 114 ? -3.136 -12.677 -13.610 1.00 87.81 114 LYS A O 1
ATOM 912 N N . LEU A 1 115 ? -1.215 -11.564 -13.918 1.00 88.19 115 LEU A N 1
ATOM 913 C CA . LEU A 1 115 ? -1.200 -11.616 -15.379 1.00 88.19 115 LEU A CA 1
ATOM 914 C C . LEU A 1 115 ? -0.316 -12.750 -15.916 1.00 88.19 115 LEU A C 1
ATOM 916 O O . LEU A 1 115 ? -0.083 -12.787 -17.124 1.00 88.19 115 LEU A O 1
ATOM 920 N N . GLU A 1 116 ? 0.213 -13.603 -15.030 1.00 89.56 116 GLU A N 1
ATOM 921 C CA . GLU A 1 116 ? 1.086 -14.740 -15.348 1.00 89.56 116 GLU A CA 1
ATOM 922 C C . GLU A 1 116 ? 2.267 -14.335 -16.245 1.00 89.56 116 GLU A C 1
ATOM 924 O O . GLU A 1 116 ? 2.652 -15.017 -17.196 1.00 89.56 116 GLU A O 1
ATOM 929 N N . ARG A 1 117 ? 2.830 -13.151 -15.972 1.00 89.56 117 ARG A N 1
ATOM 930 C CA . ARG A 1 117 ? 3.937 -12.596 -16.752 1.00 89.56 117 ARG A CA 1
ATOM 931 C C . ARG A 1 117 ? 5.280 -13.177 -16.287 1.00 89.56 117 ARG A C 1
ATOM 933 O O . ARG A 1 117 ? 5.474 -13.348 -15.084 1.00 89.56 117 ARG A O 1
ATOM 940 N N . PRO A 1 118 ? 6.231 -13.430 -17.208 1.00 92.25 118 PRO A N 1
ATOM 941 C CA . PRO A 1 118 ? 7.541 -13.983 -16.866 1.00 92.25 118 PRO A CA 1
ATOM 942 C C . PRO A 1 118 ? 8.419 -12.992 -16.086 1.00 92.25 118 PRO A C 1
ATOM 944 O O . PRO A 1 118 ? 8.185 -11.784 -16.109 1.00 92.25 118 PRO A O 1
ATOM 947 N N . GLY A 1 119 ? 9.486 -13.493 -15.465 1.00 92.56 119 GLY A N 1
ATOM 948 C CA . GLY A 1 119 ? 10.497 -12.669 -14.790 1.00 92.56 119 GLY A CA 1
ATOM 949 C C . GLY A 1 119 ? 10.344 -12.590 -13.270 1.00 92.56 119 GLY A C 1
ATOM 950 O O . GLY A 1 119 ? 11.090 -11.855 -12.638 1.00 92.56 119 GLY A O 1
ATOM 951 N N . LEU A 1 120 ? 9.418 -13.346 -12.683 1.00 94.06 120 LEU A N 1
ATOM 952 C CA . LEU A 1 120 ? 9.355 -13.608 -11.245 1.00 94.06 120 LEU A CA 1
ATOM 953 C C . LEU A 1 120 ? 9.646 -15.097 -11.038 1.00 94.06 120 LEU A C 1
ATOM 955 O O . LEU A 1 120 ? 9.107 -15.903 -11.795 1.00 94.06 120 LEU A O 1
ATOM 959 N N . SER A 1 121 ? 10.460 -15.445 -10.045 1.00 92.75 121 SER A N 1
ATOM 960 C CA . SER A 1 121 ? 10.675 -16.846 -9.681 1.00 92.75 121 SER A CA 1
ATOM 961 C C . SER A 1 121 ? 9.441 -17.452 -8.999 1.00 92.75 121 SER A C 1
ATOM 963 O O . SER A 1 121 ? 8.573 -16.730 -8.497 1.00 92.75 121 SER A O 1
ATOM 965 N N . ASP A 1 122 ? 9.389 -18.783 -8.913 1.00 87.56 122 ASP A N 1
ATOM 966 C CA . ASP A 1 122 ? 8.325 -19.503 -8.196 1.00 87.56 122 ASP A CA 1
ATOM 967 C C . ASP A 1 122 ? 8.259 -19.123 -6.708 1.00 87.56 122 ASP A C 1
ATOM 969 O O . ASP A 1 122 ? 7.178 -19.010 -6.132 1.00 87.56 122 ASP A O 1
ATOM 973 N N . GLU A 1 123 ? 9.409 -18.836 -6.097 1.00 81.94 123 GLU A N 1
ATOM 974 C CA . GLU A 1 123 ? 9.494 -18.328 -4.725 1.00 81.94 123 GLU A CA 1
ATOM 975 C C . GLU A 1 123 ? 8.813 -16.964 -4.581 1.00 81.94 123 GLU A C 1
ATOM 977 O O . GLU A 1 123 ? 8.053 -16.726 -3.646 1.00 81.94 123 GLU A O 1
ATOM 982 N N . VAL A 1 124 ? 9.030 -16.065 -5.546 1.00 86.06 124 VAL A N 1
ATOM 983 C CA . VAL A 1 124 ? 8.375 -14.752 -5.563 1.00 86.06 124 VAL A CA 1
ATOM 984 C C . VAL A 1 124 ? 6.884 -14.898 -5.843 1.00 86.06 124 VAL A C 1
ATOM 986 O O . VAL A 1 124 ? 6.082 -14.146 -5.296 1.00 86.06 124 VAL A O 1
ATOM 989 N N . HIS A 1 125 ? 6.481 -15.856 -6.674 1.00 86.12 125 HIS A N 1
ATOM 990 C CA . HIS A 1 125 ? 5.073 -16.174 -6.880 1.00 86.12 125 HIS A CA 1
ATOM 991 C C . HIS A 1 125 ? 4.386 -16.584 -5.575 1.00 86.12 125 HIS A C 1
ATOM 993 O O . HIS A 1 125 ? 3.370 -15.981 -5.222 1.00 86.12 125 HIS A O 1
ATOM 999 N N . ASP A 1 126 ? 4.966 -17.536 -4.843 1.00 79.50 126 ASP A N 1
ATOM 1000 C CA . ASP A 1 126 ? 4.436 -17.976 -3.552 1.00 79.50 126 ASP A CA 1
ATOM 1001 C C . ASP A 1 126 ? 4.461 -16.841 -2.516 1.00 79.50 126 ASP A C 1
ATOM 1003 O O . ASP A 1 126 ? 3.464 -16.606 -1.841 1.00 79.50 126 ASP A O 1
ATOM 1007 N N . PHE A 1 127 ? 5.524 -16.035 -2.467 1.00 75.81 127 PHE A N 1
ATOM 1008 C CA . PHE A 1 127 ? 5.591 -14.849 -1.606 1.00 75.81 127 PHE A CA 1
ATOM 1009 C C . PHE A 1 127 ? 4.500 -13.810 -1.918 1.00 75.81 127 PHE A C 1
ATOM 1011 O O . PHE A 1 127 ? 3.907 -13.228 -1.009 1.00 75.81 127 PHE A O 1
ATOM 1018 N N . LEU A 1 128 ? 4.206 -13.545 -3.194 1.00 77.25 128 LEU A N 1
ATOM 1019 C CA . LEU A 1 128 ? 3.196 -12.553 -3.579 1.00 77.25 128 LEU A CA 1
ATOM 1020 C C . LEU A 1 128 ? 1.759 -13.036 -3.315 1.00 77.25 128 LEU A C 1
ATOM 1022 O O . LEU A 1 128 ? 0.894 -12.189 -3.057 1.00 77.25 128 LEU A O 1
ATOM 1026 N N . ASP A 1 129 ? 1.519 -14.350 -3.377 1.00 75.19 129 ASP A N 1
ATOM 1027 C CA . ASP A 1 129 ? 0.214 -14.993 -3.163 1.00 75.19 129 ASP A CA 1
ATOM 1028 C C . ASP A 1 129 ? -0.036 -15.357 -1.681 1.00 75.19 129 ASP A C 1
ATOM 1030 O O . ASP A 1 129 ? -1.175 -15.314 -1.203 1.00 75.19 129 ASP A O 1
ATOM 1034 N N . GLN A 1 130 ? 1.017 -15.727 -0.948 1.00 66.81 130 GLN A N 1
ATOM 1035 C CA . GLN A 1 130 ? 0.997 -16.276 0.414 1.00 66.81 130 GLN A CA 1
ATOM 1036 C C . GLN A 1 130 ? 2.125 -15.670 1.287 1.00 66.81 130 GLN A C 1
ATOM 1038 O O . GLN A 1 130 ? 2.915 -16.414 1.878 1.00 66.81 130 GLN A O 1
ATOM 1043 N N . PRO A 1 131 ? 2.211 -14.332 1.425 1.00 53.91 131 PRO A N 1
ATOM 1044 C CA . PRO A 1 131 ? 3.340 -13.672 2.098 1.00 53.91 131 PRO A CA 1
ATOM 1045 C C . PRO A 1 131 ? 3.576 -14.178 3.533 1.00 53.91 131 PRO A C 1
ATOM 1047 O O . PRO A 1 131 ? 4.715 -14.324 3.962 1.00 53.91 131 PRO A O 1
ATOM 1050 N N . PHE A 1 132 ? 2.505 -14.568 4.228 1.00 46.47 132 PHE A N 1
ATOM 1051 C CA . PHE A 1 132 ? 2.513 -15.080 5.600 1.00 46.47 132 PHE A CA 1
ATOM 1052 C C . PHE A 1 132 ? 3.320 -16.377 5.822 1.00 46.47 132 PHE A C 1
ATOM 1054 O O . PHE A 1 132 ? 3.787 -16.619 6.933 1.00 46.47 132 PHE A O 1
ATOM 1061 N N . LYS A 1 133 ? 3.480 -17.247 4.811 1.00 49.00 133 LYS A N 1
ATOM 1062 C CA . LYS A 1 133 ? 4.223 -18.519 4.970 1.00 49.00 133 LYS A CA 1
ATOM 1063 C C . LYS A 1 133 ? 5.731 -18.306 5.023 1.00 49.00 133 LYS A C 1
ATOM 1065 O O . LYS A 1 133 ? 6.427 -18.995 5.766 1.00 49.00 133 LYS A O 1
ATOM 1070 N N . TRP A 1 134 ? 6.209 -17.325 4.265 1.00 47.84 134 TRP A N 1
ATOM 1071 C CA . TRP A 1 134 ? 7.617 -16.947 4.190 1.00 47.84 134 TRP A CA 1
ATOM 1072 C C . TRP A 1 134 ? 8.087 -16.271 5.486 1.00 47.84 134 TRP A C 1
ATOM 1074 O O . TRP A 1 134 ? 9.239 -16.416 5.882 1.00 47.84 134 TRP A O 1
ATOM 1084 N N . GLU A 1 135 ? 7.174 -15.627 6.216 1.00 46.91 135 GLU A N 1
ATOM 1085 C CA . GLU A 1 135 ? 7.437 -15.016 7.527 1.00 46.91 135 GLU A CA 1
ATOM 1086 C C . GLU A 1 135 ? 7.804 -16.039 8.614 1.00 46.91 135 GLU A C 1
ATOM 1088 O O . GLU A 1 135 ? 8.634 -15.751 9.473 1.00 46.91 135 GLU A O 1
ATOM 1093 N N . GLN A 1 136 ? 7.227 -17.246 8.576 1.00 38.47 136 GLN A N 1
ATOM 1094 C CA . GLN A 1 136 ? 7.448 -18.275 9.602 1.00 38.47 136 GLN A CA 1
ATOM 1095 C C . GLN A 1 136 ? 8.722 -19.109 9.393 1.00 38.47 136 GLN A C 1
ATOM 1097 O O . GLN A 1 136 ? 9.151 -19.788 10.325 1.00 38.47 136 GLN A O 1
ATOM 1102 N N . GLN A 1 137 ? 9.313 -19.099 8.191 1.00 39.44 137 GLN A N 1
ATOM 1103 C CA . GLN A 1 137 ? 10.351 -20.066 7.805 1.00 39.44 137 GLN A CA 1
ATOM 1104 C C . GLN A 1 137 ? 11.767 -19.494 7.616 1.00 39.44 137 GLN A C 1
ATOM 1106 O O . GLN A 1 137 ? 12.703 -20.289 7.563 1.00 39.44 137 GLN A O 1
ATOM 1111 N N . SER A 1 138 ? 11.980 -18.172 7.552 1.00 37.38 138 SER A N 1
ATOM 1112 C CA . SER A 1 138 ? 13.300 -17.618 7.189 1.00 37.38 138 SER A CA 1
ATOM 1113 C C . SER A 1 138 ? 13.924 -16.631 8.181 1.00 37.38 138 SER A C 1
ATOM 1115 O O . SER A 1 138 ? 13.344 -15.625 8.584 1.00 37.38 138 SER A O 1
ATOM 1117 N N . THR A 1 139 ? 15.194 -16.905 8.482 1.00 37.34 139 THR A N 1
ATOM 1118 C CA . THR A 1 139 ? 16.216 -16.012 9.029 1.00 37.34 139 THR A CA 1
ATOM 1119 C C . THR A 1 139 ? 16.481 -14.828 8.088 1.00 37.34 139 THR A C 1
ATOM 1121 O O . THR A 1 139 ? 17.357 -14.877 7.231 1.00 37.34 139 THR A O 1
ATOM 1124 N N . GLY A 1 140 ? 15.767 -13.722 8.293 1.00 39.34 140 GLY A N 1
ATOM 1125 C CA . GLY A 1 140 ? 16.195 -12.395 7.845 1.00 39.34 140 GLY A CA 1
ATOM 1126 C C . GLY A 1 140 ? 15.492 -11.819 6.611 1.00 39.34 140 GLY A C 1
ATOM 1127 O O . GLY A 1 140 ? 15.382 -12.447 5.567 1.00 39.34 140 GLY A O 1
ATOM 1128 N N . ALA A 1 141 ? 15.157 -10.533 6.758 1.00 33.41 141 ALA A N 1
ATOM 1129 C CA . ALA A 1 141 ? 14.741 -9.560 5.747 1.00 33.41 141 ALA A CA 1
ATOM 1130 C C . ALA A 1 141 ? 13.261 -9.562 5.293 1.00 33.41 141 ALA A C 1
ATOM 1132 O O . ALA A 1 141 ? 12.859 -10.244 4.366 1.00 33.41 141 ALA A O 1
ATOM 1133 N N . TYR A 1 142 ? 12.560 -8.598 5.905 1.00 40.88 142 TYR A N 1
ATOM 1134 C CA . TYR A 1 142 ? 11.543 -7.691 5.359 1.00 40.88 142 TYR A CA 1
ATOM 1135 C C . TYR A 1 142 ? 10.099 -8.150 5.167 1.00 40.88 142 TYR A C 1
ATOM 1137 O O . TYR A 1 142 ? 9.777 -8.914 4.267 1.00 40.88 142 TYR A O 1
ATOM 1145 N N . PHE A 1 143 ? 9.210 -7.499 5.923 1.00 35.56 143 PHE A N 1
ATOM 1146 C CA . PHE A 1 143 ? 7.768 -7.532 5.710 1.00 35.56 143 PHE A CA 1
ATOM 1147 C C . PHE A 1 143 ? 7.198 -6.116 5.898 1.00 35.56 143 PHE A C 1
ATOM 1149 O O . PHE A 1 143 ? 7.637 -5.377 6.771 1.00 35.56 143 PHE A O 1
ATOM 1156 N N . GLY A 1 144 ? 6.264 -5.719 5.035 1.00 36.06 144 GLY A N 1
ATOM 1157 C CA . GLY A 1 144 ? 5.376 -4.550 5.154 1.00 36.06 144 GLY A CA 1
ATOM 1158 C C . GLY A 1 144 ? 3.959 -5.051 4.842 1.00 36.06 144 GLY A C 1
ATOM 1159 O O . GLY A 1 144 ? 3.823 -6.066 4.167 1.00 36.06 144 GLY A O 1
ATOM 1160 N N . LEU A 1 145 ? 2.830 -4.475 5.247 1.00 33.81 145 LEU A N 1
ATOM 1161 C CA . LEU A 1 145 ? 2.408 -3.099 5.513 1.00 33.81 145 LEU A CA 1
ATOM 1162 C C . LEU A 1 145 ? 0.964 -3.248 6.041 1.00 33.81 145 LEU A C 1
ATOM 1164 O O . LEU A 1 145 ? 0.150 -3.704 5.242 1.00 33.81 145 LEU A O 1
ATOM 1168 N N . ILE A 1 146 ? 0.595 -2.843 7.264 1.00 35.94 146 ILE A N 1
ATOM 1169 C CA . ILE A 1 146 ? -0.822 -2.576 7.623 1.00 35.94 146 ILE A CA 1
ATOM 1170 C C . ILE A 1 146 ? -1.035 -1.323 8.509 1.00 35.94 146 ILE A C 1
ATOM 1172 O O . ILE A 1 146 ? 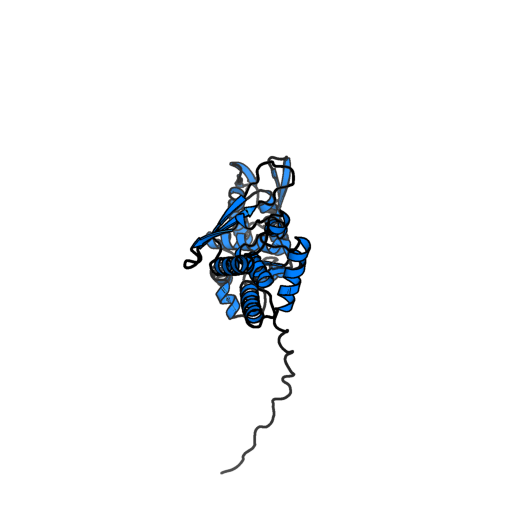-2.122 -0.753 8.436 1.00 35.94 146 ILE A O 1
ATOM 1176 N N . THR A 1 147 ? -0.046 -0.748 9.214 1.00 41.53 147 THR A N 1
ATOM 1177 C CA . THR A 1 147 ? -0.325 0.464 10.038 1.00 41.53 147 THR A CA 1
ATOM 1178 C C . THR A 1 147 ? 0.825 1.485 10.025 1.00 41.53 147 THR A C 1
ATOM 1180 O O . THR A 1 147 ? 1.899 1.183 10.499 1.00 41.53 147 THR A O 1
ATOM 1183 N N . ASN A 1 148 ? 0.658 2.699 9.484 1.00 45.25 148 ASN A N 1
ATOM 1184 C CA . ASN A 1 148 ? 1.772 3.657 9.286 1.00 45.25 148 ASN A CA 1
ATOM 1185 C C . ASN A 1 148 ? 2.415 4.161 10.603 1.00 45.25 148 ASN A C 1
ATOM 1187 O O . ASN A 1 148 ? 1.787 4.935 11.324 1.00 45.25 148 ASN A O 1
ATOM 1191 N N . ASP A 1 149 ? 3.683 3.812 10.861 1.00 48.38 149 ASP A N 1
ATOM 1192 C CA . ASP A 1 149 ? 4.600 4.578 11.719 1.00 48.38 149 ASP A CA 1
ATOM 1193 C C . ASP A 1 149 ? 5.020 5.857 10.953 1.00 48.38 149 ASP A C 1
ATOM 1195 O O . ASP A 1 149 ? 5.535 5.753 9.832 1.00 48.38 149 ASP A O 1
ATOM 1199 N N . PRO A 1 150 ? 4.800 7.067 11.506 1.00 40.75 150 PRO A N 1
ATOM 1200 C CA . PRO A 1 150 ? 5.155 8.328 10.850 1.00 40.75 150 PRO A CA 1
ATOM 1201 C C . PRO A 1 150 ? 6.665 8.516 10.619 1.00 40.75 150 PRO A C 1
ATOM 1203 O O . PRO A 1 150 ? 7.036 9.336 9.781 1.00 40.75 150 PRO A O 1
ATOM 1206 N N . GLU A 1 151 ? 7.528 7.775 11.320 1.00 41.88 151 GLU A N 1
ATOM 1207 C CA . GLU 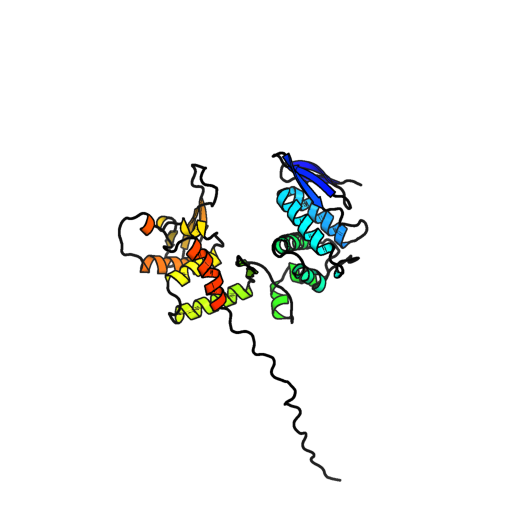A 1 151 ? 8.988 7.818 11.156 1.00 41.88 151 GLU A CA 1
ATOM 1208 C C . GLU A 1 151 ? 9.527 6.656 10.310 1.00 41.88 151 GLU A C 1
ATOM 1210 O O . GLU A 1 151 ? 10.490 6.841 9.563 1.00 41.88 151 GLU A O 1
ATOM 1215 N N . ARG A 1 152 ? 8.944 5.452 10.429 1.00 41.28 152 ARG A N 1
ATOM 1216 C CA . ARG A 1 152 ? 9.539 4.208 9.889 1.00 41.28 152 ARG A CA 1
ATOM 1217 C C . ARG A 1 152 ? 8.727 3.513 8.793 1.00 41.28 152 ARG A C 1
ATOM 1219 O O . ARG A 1 152 ? 9.203 2.524 8.243 1.00 41.28 152 ARG A O 1
ATOM 1226 N N . GLY A 1 153 ? 7.556 4.033 8.428 1.00 48.84 153 GLY A N 1
ATOM 1227 C CA . GLY A 1 153 ? 6.661 3.382 7.465 1.00 48.84 153 GLY A CA 1
ATOM 1228 C C . GLY A 1 153 ? 5.716 2.382 8.138 1.00 48.84 153 GLY A C 1
ATOM 1229 O O . GLY A 1 153 ? 5.578 2.371 9.351 1.00 48.84 153 GLY A O 1
ATOM 1230 N N . ALA A 1 154 ? 4.975 1.574 7.385 1.00 53.88 154 ALA A N 1
ATOM 1231 C CA . ALA A 1 154 ? 3.918 0.773 8.002 1.00 53.88 154 ALA A CA 1
ATOM 1232 C C . ALA A 1 154 ? 4.407 -0.438 8.805 1.00 53.88 154 ALA A C 1
ATOM 1234 O O . ALA A 1 154 ? 5.218 -1.219 8.318 1.00 53.88 154 ALA A O 1
ATOM 1235 N N . PHE A 1 155 ? 3.805 -0.619 9.983 1.00 54.50 155 PHE A N 1
ATOM 1236 C CA . PHE A 1 155 ? 3.867 -1.803 10.820 1.00 54.50 155 PHE A CA 1
ATOM 1237 C C . PHE A 1 155 ? 3.499 -3.052 10.020 1.00 54.50 155 PHE A C 1
ATOM 1239 O O . PHE A 1 155 ? 2.535 -3.036 9.243 1.00 54.50 155 PHE A O 1
ATOM 1246 N N . THR A 1 156 ? 4.243 -4.128 10.240 1.00 53.34 156 THR A N 1
ATOM 1247 C CA . THR A 1 156 ? 3.950 -5.462 9.704 1.00 53.34 156 THR A CA 1
ATOM 1248 C C . THR A 1 156 ? 2.734 -6.079 10.399 1.00 53.34 156 THR A C 1
ATOM 1250 O O . THR A 1 156 ? 2.323 -5.627 11.470 1.00 53.34 156 THR A O 1
ATOM 1253 N N . GLU A 1 157 ? 2.150 -7.135 9.827 1.00 52.91 157 GLU A N 1
ATOM 1254 C CA . GLU A 1 157 ? 1.069 -7.872 10.497 1.00 52.91 157 GLU A CA 1
ATOM 1255 C C . GLU A 1 157 ? 1.533 -8.479 11.829 1.00 52.91 157 GLU A C 1
ATOM 1257 O O . GLU A 1 157 ? 0.797 -8.409 12.810 1.00 52.91 157 GLU A O 1
ATOM 1262 N N . GLN A 1 158 ? 2.774 -8.973 11.910 1.00 52.59 158 GLN A N 1
ATOM 1263 C CA . GLN A 1 158 ? 3.360 -9.456 13.164 1.00 52.59 158 GLN A CA 1
ATOM 1264 C C . GLN A 1 158 ? 3.563 -8.332 14.180 1.00 52.59 158 GLN A C 1
ATOM 1266 O O . GLN A 1 158 ? 3.326 -8.522 15.369 1.00 52.59 158 GLN A O 1
ATOM 1271 N N . GLU A 1 159 ? 4.003 -7.154 13.747 1.00 59.03 159 GLU A N 1
ATOM 1272 C CA . GLU A 1 159 ? 4.119 -6.007 14.643 1.00 59.03 159 GLU A CA 1
ATOM 1273 C C . GLU A 1 159 ? 2.755 -5.587 15.157 1.00 59.03 159 GLU A C 1
ATOM 1275 O O . GLU A 1 159 ? 2.629 -5.324 16.344 1.00 59.03 159 GLU A O 1
ATOM 1280 N N . ILE A 1 160 ? 1.725 -5.599 14.312 1.00 66.94 160 ILE A N 1
ATOM 1281 C CA . ILE A 1 160 ? 0.348 -5.350 14.739 1.00 66.94 160 ILE A CA 1
ATOM 1282 C C . ILE A 1 160 ? -0.127 -6.442 15.688 1.00 66.94 160 ILE A C 1
ATOM 1284 O O . ILE A 1 160 ? -0.774 -6.119 16.680 1.00 66.94 160 ILE A O 1
ATOM 1288 N N . HIS A 1 161 ? 0.198 -7.708 15.433 1.00 66.38 161 HIS A N 1
ATOM 1289 C CA . HIS A 1 161 ? -0.140 -8.815 16.320 1.00 66.38 161 HIS A CA 1
ATOM 1290 C C . HIS A 1 161 ? 0.532 -8.657 17.688 1.00 66.38 161 HIS A C 1
ATOM 1292 O O . HIS A 1 161 ? -0.150 -8.696 18.706 1.00 66.38 161 HIS A O 1
ATOM 1298 N N . ASN A 1 162 ? 1.836 -8.380 17.715 1.00 67.88 162 ASN A N 1
ATOM 1299 C CA . ASN A 1 162 ? 2.606 -8.139 18.934 1.00 67.88 162 ASN A CA 1
ATOM 1300 C C . ASN A 1 162 ? 2.106 -6.897 19.673 1.00 67.88 162 ASN A C 1
ATOM 1302 O O . ASN A 1 162 ? 1.908 -6.941 20.880 1.00 67.88 162 ASN A O 1
ATOM 1306 N N . ILE A 1 163 ? 1.852 -5.802 18.955 1.00 73.75 163 ILE A N 1
ATOM 1307 C CA . ILE A 1 163 ? 1.238 -4.589 19.499 1.00 73.75 163 ILE A CA 1
ATOM 1308 C C . ILE A 1 163 ? -0.109 -4.930 20.126 1.00 73.75 163 ILE A C 1
ATOM 1310 O O . ILE A 1 163 ? -0.359 -4.526 21.253 1.00 73.75 163 ILE A O 1
ATOM 1314 N N . SER A 1 164 ? -0.955 -5.684 19.424 1.00 77.88 164 SER A N 1
ATOM 1315 C CA . SER A 1 164 ? -2.282 -6.070 19.905 1.00 77.88 164 SER A CA 1
ATOM 1316 C C . SER A 1 164 ? -2.175 -6.943 21.151 1.00 77.88 164 SER A C 1
ATOM 1318 O O . SER A 1 164 ? -2.867 -6.696 22.131 1.00 77.88 164 SER A O 1
ATOM 1320 N N . GLN A 1 165 ? -1.277 -7.931 21.152 1.00 74.81 165 GLN A N 1
ATOM 1321 C CA . GLN A 1 165 ? -1.057 -8.821 22.287 1.00 74.81 165 GLN A CA 1
ATOM 1322 C C . GLN A 1 165 ? -0.527 -8.056 23.502 1.00 74.81 165 GLN A C 1
ATOM 1324 O O . GLN A 1 165 ? -1.092 -8.177 24.586 1.00 74.81 165 GLN A O 1
ATOM 1329 N N . THR A 1 166 ? 0.510 -7.235 23.331 1.00 76.50 166 THR A N 1
ATOM 1330 C CA . THR A 1 166 ? 1.071 -6.438 24.426 1.00 76.50 166 THR A CA 1
ATOM 1331 C C . THR A 1 166 ? 0.067 -5.407 24.935 1.00 76.50 166 THR A C 1
ATOM 1333 O O . THR A 1 166 ? -0.055 -5.231 26.142 1.00 76.50 166 THR A O 1
ATOM 1336 N N . LEU A 1 167 ? -0.689 -4.758 24.046 1.00 78.94 167 LEU A N 1
ATOM 1337 C CA . LEU A 1 167 ? -1.746 -3.815 24.414 1.00 78.94 167 LEU A CA 1
ATOM 1338 C C . LEU A 1 167 ? -2.846 -4.501 25.237 1.00 78.94 167 LEU A C 1
ATOM 1340 O O . LEU A 1 167 ? -3.283 -3.946 26.243 1.00 78.94 167 LEU A O 1
ATOM 1344 N N . ASN A 1 168 ? -3.265 -5.707 24.840 1.00 79.56 168 ASN A N 1
ATOM 1345 C CA . ASN A 1 168 ? -4.249 -6.502 25.574 1.00 79.56 168 ASN A CA 1
ATOM 1346 C C . ASN A 1 168 ? -3.736 -6.885 26.967 1.00 79.56 168 ASN A C 1
ATOM 1348 O O . ASN A 1 168 ? -4.461 -6.708 27.944 1.00 79.56 168 ASN A O 1
ATOM 1352 N N . SER A 1 169 ? -2.491 -7.363 27.073 1.00 75.62 169 SER A N 1
ATOM 1353 C CA . SER A 1 169 ? -1.873 -7.686 28.365 1.00 75.62 169 SER A CA 1
ATOM 1354 C C . SER A 1 169 ? -1.748 -6.450 29.254 1.00 75.62 169 SER A C 1
ATOM 1356 O O . SER A 1 169 ? -2.172 -6.476 30.403 1.00 75.62 169 SER A O 1
ATOM 1358 N N . ALA A 1 170 ? -1.254 -5.336 28.712 1.00 72.81 170 ALA A N 1
ATOM 1359 C CA . ALA A 1 170 ? -1.082 -4.092 29.453 1.00 72.81 170 ALA A CA 1
ATOM 1360 C C . ALA A 1 170 ? -2.423 -3.522 29.954 1.00 72.81 170 ALA A C 1
ATOM 1362 O O . ALA A 1 170 ? -2.526 -3.035 31.081 1.00 72.81 170 ALA A O 1
ATOM 1363 N N . TYR A 1 171 ? -3.481 -3.625 29.148 1.00 81.19 171 TYR A N 1
ATOM 1364 C CA . TYR A 1 171 ? -4.829 -3.258 29.573 1.00 81.19 171 TYR A CA 1
ATOM 1365 C C . TYR A 1 171 ? -5.375 -4.204 30.656 1.00 81.19 171 TYR A C 1
ATOM 1367 O O . TYR A 1 171 ? -5.906 -3.731 31.659 1.00 81.19 171 TYR A O 1
ATOM 1375 N N . ALA A 1 172 ? -5.183 -5.521 30.514 1.00 81.56 172 ALA A N 1
ATOM 1376 C CA . ALA A 1 172 ? -5.581 -6.505 31.526 1.00 81.56 172 ALA A CA 1
ATOM 1377 C C . ALA A 1 172 ? -4.842 -6.314 32.866 1.00 81.56 172 ALA A C 1
ATOM 1379 O O . ALA A 1 172 ? -5.419 -6.520 33.932 1.00 81.56 172 ALA A O 1
ATOM 1380 N N . GLU A 1 173 ? -3.585 -5.875 32.814 1.00 83.69 173 GLU A N 1
ATOM 1381 C CA . GLU A 1 173 ? -2.755 -5.531 33.974 1.00 83.69 173 GLU A CA 1
ATOM 1382 C C . GLU A 1 173 ? -3.066 -4.135 34.549 1.00 83.69 173 GLU A C 1
ATOM 1384 O O . GLU A 1 173 ? -2.503 -3.746 35.572 1.00 83.69 173 GLU A O 1
ATOM 1389 N N . GLY A 1 174 ? -3.947 -3.360 33.905 1.00 81.44 174 GLY A N 1
ATOM 1390 C CA . GLY A 1 174 ? -4.317 -2.005 34.322 1.00 81.44 174 GLY A CA 1
ATOM 1391 C C . GLY A 1 174 ? -3.231 -0.948 34.092 1.00 81.44 174 GLY A C 1
ATOM 1392 O O . GLY A 1 174 ? -3.364 0.178 34.572 1.00 81.44 174 GLY A O 1
ATOM 1393 N N . THR A 1 175 ? -2.162 -1.278 33.361 1.00 78.00 175 THR A N 1
ATOM 1394 C CA . THR A 1 175 ? -1.090 -0.329 33.010 1.00 78.00 175 THR A CA 1
ATOM 1395 C C . THR A 1 175 ? -1.487 0.601 31.861 1.00 78.00 175 THR A C 1
ATOM 1397 O O . THR A 1 175 ? -0.914 1.682 31.718 1.00 78.00 175 THR A O 1
ATOM 1400 N N . VAL A 1 176 ? -2.501 0.224 31.076 1.00 78.44 176 VAL A N 1
ATOM 1401 C CA . VAL A 1 176 ? -3.124 1.046 30.026 1.00 78.44 176 VAL A CA 1
ATOM 1402 C C . VAL A 1 176 ? -4.573 1.345 30.404 1.00 78.44 176 VAL A C 1
ATOM 1404 O O . VAL A 1 176 ? -5.322 0.448 30.782 1.00 78.44 176 VAL A O 1
ATOM 1407 N N . SER A 1 177 ? -4.993 2.608 30.287 1.00 82.81 177 SER A N 1
ATOM 1408 C CA . SER A 1 177 ? -6.367 3.014 30.608 1.00 82.81 177 SER A CA 1
ATOM 1409 C C . SER A 1 177 ? -7.376 2.566 29.538 1.00 82.81 177 SER A C 1
ATOM 1411 O O . SER A 1 177 ? -7.018 2.367 28.379 1.00 82.81 177 SER A O 1
ATOM 1413 N N . GLN A 1 178 ? -8.673 2.494 29.875 1.00 83.12 178 GLN A N 1
ATOM 1414 C CA . GLN A 1 178 ? -9.744 2.234 28.892 1.00 83.12 178 GLN A CA 1
ATOM 1415 C C . GLN A 1 178 ? -9.707 3.214 27.709 1.00 83.12 178 GLN A C 1
ATOM 1417 O O . GLN A 1 178 ? -10.002 2.830 26.576 1.00 83.12 178 GLN A O 1
ATOM 1422 N N . ALA A 1 179 ? -9.361 4.479 27.963 1.00 82.69 179 ALA A N 1
ATOM 1423 C CA . ALA A 1 179 ? -9.272 5.503 26.929 1.00 82.69 179 ALA A CA 1
ATOM 1424 C C . ALA A 1 179 ? -8.125 5.214 25.954 1.00 82.69 179 ALA A C 1
ATOM 1426 O O . ALA A 1 179 ? -8.350 5.176 24.744 1.00 82.69 179 ALA A O 1
ATOM 1427 N N . ASP A 1 180 ? -6.940 4.931 26.493 1.00 80.12 180 ASP A N 1
ATOM 1428 C CA . ASP A 1 180 ? -5.735 4.623 25.719 1.00 80.12 180 ASP A CA 1
ATOM 1429 C C . ASP A 1 180 ? -5.874 3.307 24.947 1.00 80.12 180 ASP A C 1
ATOM 1431 O O . ASP A 1 180 ? -5.465 3.198 23.790 1.00 80.12 180 ASP A O 1
ATOM 1435 N N . TYR A 1 181 ? -6.512 2.315 25.561 1.00 83.00 181 TYR A N 1
ATOM 1436 C CA . TYR A 1 181 ? -6.813 1.037 24.932 1.00 83.00 181 TYR A CA 1
ATOM 1437 C C . TYR A 1 181 ? -7.775 1.208 23.747 1.00 83.00 181 TYR A C 1
ATOM 1439 O O . TYR A 1 181 ? -7.516 0.728 22.642 1.00 83.00 181 TYR A O 1
ATOM 1447 N N . THR A 1 182 ? -8.851 1.976 23.942 1.00 85.44 182 THR A N 1
ATOM 1448 C CA . THR A 1 182 ? -9.873 2.204 22.909 1.00 85.44 182 THR A CA 1
ATOM 1449 C C . THR A 1 182 ? -9.334 3.024 21.743 1.00 85.44 182 THR A C 1
ATOM 1451 O O . THR A 1 182 ? -9.583 2.670 20.590 1.00 85.44 182 THR A O 1
ATOM 1454 N N . ILE A 1 183 ? -8.585 4.102 22.003 1.00 84.19 183 ILE A N 1
ATOM 1455 C CA . ILE A 1 183 ? -8.003 4.918 20.926 1.00 84.19 183 ILE A CA 1
ATOM 1456 C C . ILE A 1 183 ? -6.946 4.130 20.139 1.00 84.19 183 ILE A C 1
ATOM 1458 O O . ILE A 1 183 ? -6.854 4.270 18.917 1.00 84.19 183 ILE A O 1
ATOM 1462 N N . SER A 1 184 ? -6.219 3.230 20.806 1.00 81.38 184 SER A N 1
ATOM 1463 C CA . SER A 1 184 ? -5.249 2.353 20.152 1.00 81.38 184 SER A CA 1
ATOM 1464 C C . SER A 1 184 ? -5.922 1.400 19.164 1.00 81.38 184 SER A C 1
ATOM 1466 O O . SER A 1 184 ? -5.575 1.380 17.980 1.00 81.38 184 SER A O 1
ATOM 1468 N N . TRP A 1 185 ? -6.957 0.684 19.612 1.00 81.19 185 TRP A N 1
ATOM 1469 C CA . TRP A 1 185 ? -7.769 -0.176 18.747 1.00 81.19 185 TRP A CA 1
ATOM 1470 C C . TRP A 1 185 ? -8.518 0.600 17.665 1.00 81.19 185 TRP A C 1
ATOM 1472 O O . TRP A 1 185 ? -8.755 0.075 16.577 1.00 81.19 185 TRP A O 1
ATOM 1482 N N . PHE A 1 186 ? -8.862 1.861 17.923 1.00 82.62 186 PHE A N 1
ATOM 1483 C CA . PHE A 1 186 ? -9.486 2.728 16.934 1.00 82.62 186 PHE A CA 1
ATOM 1484 C C . PHE A 1 186 ? -8.539 3.007 15.763 1.00 82.62 186 PHE A C 1
ATOM 1486 O O . PHE A 1 186 ? -8.940 2.852 14.608 1.00 82.62 186 PHE A O 1
ATOM 1493 N N . PHE A 1 187 ? -7.274 3.343 16.026 1.00 77.25 187 PHE A N 1
ATOM 1494 C CA . PHE A 1 187 ? -6.285 3.532 14.962 1.00 77.25 187 PHE A CA 1
ATOM 1495 C C . PHE A 1 187 ? -5.947 2.228 14.239 1.00 77.25 187 PHE A C 1
ATOM 1497 O O . PHE A 1 187 ? -5.957 2.218 13.008 1.00 77.25 187 PHE A O 1
ATOM 1504 N N . ILE A 1 188 ? -5.736 1.132 14.975 1.00 75.75 188 ILE A N 1
ATOM 1505 C CA . ILE A 1 188 ? -5.467 -0.195 14.393 1.00 75.75 188 ILE A CA 1
ATOM 1506 C C . ILE A 1 188 ? -6.631 -0.637 13.491 1.00 75.75 188 ILE A C 1
ATOM 1508 O O . ILE A 1 188 ? -6.422 -1.071 12.363 1.00 75.75 188 ILE A O 1
ATOM 1512 N N . GLY A 1 189 ? -7.873 -0.496 13.961 1.00 72.06 189 GLY A N 1
ATOM 1513 C CA . GLY A 1 189 ? -9.058 -1.002 13.267 1.00 72.06 189 GLY A CA 1
ATOM 1514 C C . GLY A 1 189 ? -9.566 -0.122 12.122 1.00 72.06 189 GLY A C 1
ATOM 1515 O O . GLY A 1 189 ? -10.276 -0.616 11.244 1.00 72.06 189 GLY A O 1
ATOM 1516 N N . THR A 1 190 ? -9.249 1.177 12.115 1.00 72.62 190 THR A N 1
ATOM 1517 C CA . THR A 1 190 ? -9.798 2.120 11.121 1.00 72.62 190 THR A CA 1
ATOM 1518 C C . THR A 1 190 ? -8.758 2.731 10.189 1.00 72.62 190 THR A C 1
ATOM 1520 O O . THR A 1 190 ? -9.127 3.138 9.085 1.00 72.62 190 THR A O 1
ATOM 1523 N N . GLY A 1 191 ? -7.490 2.815 10.605 1.00 70.81 191 GLY A N 1
ATOM 1524 C CA . GLY A 1 191 ? -6.418 3.459 9.842 1.00 70.81 191 GLY A CA 1
ATOM 1525 C C . GLY A 1 191 ? -6.634 4.956 9.579 1.00 70.81 191 GLY A C 1
ATOM 1526 O O . GLY A 1 191 ? -6.012 5.514 8.672 1.00 70.81 191 GLY A O 1
ATOM 1527 N N . VAL A 1 192 ? -7.541 5.622 10.307 1.00 70.25 192 VAL A N 1
ATOM 1528 C CA . VAL A 1 192 ? -7.834 7.044 10.071 1.00 70.25 192 VAL A CA 1
ATOM 1529 C C . VAL A 1 192 ? -6.688 7.939 10.523 1.00 70.25 192 VAL A C 1
ATOM 1531 O O . VAL A 1 192 ? -5.948 7.624 11.453 1.00 70.25 192 VAL A O 1
ATOM 1534 N N . ARG A 1 193 ? -6.564 9.112 9.896 1.00 66.62 193 ARG A N 1
ATOM 1535 C CA . ARG A 1 193 ? -5.557 10.098 10.305 1.00 66.62 193 ARG A CA 1
ATOM 1536 C C . ARG A 1 193 ? -5.900 10.671 11.690 1.00 66.62 193 ARG A C 1
ATOM 1538 O O . ARG A 1 193 ? -7.083 10.900 11.951 1.00 66.62 193 ARG A O 1
ATOM 1545 N N . PRO A 1 194 ? -4.912 11.024 12.532 1.00 70.56 194 PRO A N 1
ATOM 1546 C CA . PRO A 1 194 ? -5.161 11.608 13.857 1.00 70.56 194 PRO A CA 1
ATOM 1547 C C . PRO A 1 194 ? -6.100 12.824 13.851 1.00 70.56 194 PRO A C 1
ATOM 1549 O O . PRO A 1 194 ? -7.006 12.914 14.675 1.00 70.56 194 PRO A O 1
ATOM 1552 N N . VAL A 1 195 ? -5.977 13.707 12.851 1.00 70.50 195 VAL A N 1
ATOM 1553 C CA . VAL A 1 195 ? -6.877 14.865 12.694 1.00 70.50 195 VAL A CA 1
ATOM 1554 C C . VAL A 1 195 ? -8.334 14.465 12.433 1.00 70.50 195 VAL A C 1
ATOM 1556 O O . VAL A 1 195 ? -9.251 15.182 12.823 1.00 70.50 195 VAL A O 1
ATOM 1559 N N . GLN A 1 196 ? -8.574 13.320 11.785 1.00 71.88 196 GLN A N 1
ATOM 1560 C CA . GLN A 1 196 ? -9.925 12.795 11.579 1.00 71.88 196 GLN A CA 1
ATOM 1561 C C . GLN A 1 196 ? -10.463 12.189 12.872 1.00 71.88 196 GLN A C 1
ATOM 1563 O O . GLN A 1 196 ? -11.605 12.470 13.211 1.00 71.88 196 GLN A O 1
ATOM 1568 N N . ALA A 1 197 ? -9.640 11.440 13.617 1.00 77.50 197 ALA A N 1
ATOM 1569 C CA . ALA A 1 197 ? -10.010 10.893 14.924 1.00 77.50 197 ALA A CA 1
ATOM 1570 C C . ALA A 1 197 ? -10.438 11.998 15.908 1.00 77.50 197 ALA A C 1
ATOM 1572 O O . ALA A 1 197 ? -11.474 11.879 16.557 1.00 77.50 197 ALA A O 1
ATOM 1573 N N . TYR A 1 198 ? -9.705 13.115 15.935 1.00 79.94 198 TYR A N 1
ATOM 1574 C CA . TYR A 1 198 ? -10.022 14.285 16.764 1.00 79.94 198 TYR A CA 1
ATOM 1575 C C . TYR A 1 198 ? -11.355 14.965 16.404 1.00 79.94 198 TYR A C 1
ATOM 1577 O O . TYR A 1 198 ? -12.013 15.565 17.253 1.00 79.94 198 TYR A O 1
ATOM 1585 N N . ARG A 1 199 ? -11.770 14.894 15.135 1.00 79.88 199 ARG A N 1
ATOM 1586 C CA . ARG A 1 199 ? -13.015 15.510 14.648 1.00 79.88 199 ARG A CA 1
ATOM 1587 C C . ARG A 1 199 ? -14.252 14.638 14.876 1.00 79.88 199 ARG A C 1
ATOM 1589 O O . ARG A 1 199 ? -15.357 15.117 14.639 1.00 79.88 199 ARG A O 1
ATOM 1596 N N . ILE A 1 200 ? -14.090 13.382 15.295 1.00 83.94 200 ILE A N 1
ATOM 1597 C CA . ILE A 1 200 ? -15.215 12.467 15.521 1.00 83.94 200 ILE A CA 1
ATOM 1598 C C . ILE A 1 200 ? -15.921 12.830 16.821 1.00 83.94 200 ILE A C 1
ATOM 1600 O O . ILE A 1 200 ? -15.298 12.985 17.875 1.00 83.94 200 ILE A O 1
ATOM 1604 N N . LEU A 1 201 ? -17.244 12.928 16.749 1.00 87.31 201 LEU A N 1
ATOM 1605 C CA . LEU A 1 201 ? -18.095 13.178 17.902 1.00 87.31 201 LEU A CA 1
ATOM 1606 C C . LEU A 1 201 ? -18.692 11.863 18.413 1.00 87.31 201 LEU A C 1
ATOM 1608 O O . LEU A 1 201 ? -18.849 10.896 17.672 1.00 87.31 201 LEU A O 1
ATOM 1612 N N . ARG A 1 202 ? -19.108 11.823 19.679 1.00 86.81 202 ARG A N 1
ATOM 1613 C CA . ARG A 1 202 ? -19.798 10.661 20.268 1.00 86.81 202 ARG A CA 1
ATOM 1614 C C . ARG A 1 202 ? -21.027 10.244 19.461 1.00 86.81 202 ARG A C 1
ATOM 1616 O O . ARG A 1 202 ? -21.249 9.058 19.256 1.00 86.81 202 ARG A O 1
ATOM 1623 N N . LYS A 1 203 ? -21.778 11.219 18.931 1.00 85.88 203 LYS A N 1
ATOM 1624 C CA . LYS A 1 203 ? -22.958 10.992 18.071 1.00 85.88 203 LYS A CA 1
ATOM 1625 C C . LYS A 1 203 ? -22.642 10.308 16.733 1.00 85.88 203 LYS A C 1
ATOM 1627 O O . LYS A 1 203 ? -23.562 9.865 16.044 1.00 85.88 203 LYS A O 1
ATOM 1632 N N . ASP A 1 204 ? -21.371 10.270 16.339 1.00 87.06 204 ASP A N 1
ATOM 1633 C CA . ASP A 1 204 ? -20.916 9.604 15.121 1.00 87.06 204 ASP A CA 1
ATOM 1634 C C . ASP A 1 204 ? -20.632 8.111 15.336 1.00 87.06 204 ASP A C 1
ATOM 1636 O O . ASP A 1 204 ? -20.444 7.383 14.360 1.00 87.06 204 ASP A O 1
ATOM 1640 N N . VAL A 1 205 ? -20.675 7.640 16.587 1.00 87.75 205 VAL A N 1
ATOM 1641 C CA . VAL A 1 205 ? -20.670 6.219 16.945 1.00 87.75 205 VAL A CA 1
ATOM 1642 C C . VAL A 1 205 ? -22.111 5.765 17.159 1.00 87.75 205 VAL A C 1
ATOM 1644 O O . VAL A 1 205 ? -22.777 6.174 18.108 1.00 87.75 205 VAL A O 1
ATOM 1647 N N . LYS A 1 206 ? -22.616 4.914 16.265 1.00 85.88 206 LYS A N 1
ATOM 1648 C CA . LYS A 1 206 ? -23.958 4.332 16.359 1.00 85.88 206 LYS A CA 1
ATOM 1649 C C . LYS A 1 206 ? -23.863 2.881 16.800 1.00 85.88 206 LYS A C 1
ATOM 1651 O O . LYS A 1 206 ? -23.403 2.037 16.036 1.00 85.88 206 LYS A O 1
ATOM 1656 N N . ILE A 1 207 ? -24.323 2.600 18.014 1.00 85.94 207 ILE A N 1
ATOM 1657 C CA . ILE A 1 207 ? -24.454 1.238 18.534 1.00 85.94 207 ILE A CA 1
ATOM 1658 C C . ILE A 1 207 ? -25.843 0.727 18.133 1.00 85.94 207 ILE A C 1
ATOM 1660 O O . ILE A 1 207 ? -26.851 1.256 18.595 1.00 85.94 207 ILE A O 1
ATOM 1664 N N . HIS A 1 208 ? -25.894 -0.259 17.240 1.00 81.50 208 HIS A N 1
ATOM 1665 C CA . HIS A 1 208 ? -27.134 -0.903 16.798 1.00 81.50 208 HIS A CA 1
ATOM 1666 C C . HIS A 1 208 ? -27.510 -2.077 17.704 1.00 81.50 208 HIS A C 1
ATOM 1668 O O . HIS A 1 208 ? -28.682 -2.267 18.013 1.00 81.50 208 HIS A O 1
ATOM 1674 N N . SER A 1 209 ? -26.509 -2.835 18.152 1.00 76.88 209 SER A N 1
ATOM 1675 C CA . SER A 1 209 ? -26.665 -3.940 19.095 1.00 76.88 209 SER A CA 1
ATOM 1676 C C . SER A 1 209 ? -25.406 -4.058 19.947 1.00 76.88 209 SER A C 1
ATOM 1678 O O . SER A 1 209 ? -24.303 -4.124 19.399 1.00 76.88 209 SER A O 1
ATOM 1680 N N . LYS A 1 210 ? -25.568 -4.069 21.276 1.00 78.75 210 LYS A N 1
ATOM 1681 C CA . LYS A 1 210 ? -24.457 -4.300 22.212 1.00 78.75 210 LYS A CA 1
ATOM 1682 C C . LYS A 1 210 ? -24.058 -5.776 22.221 1.00 78.75 210 LYS A C 1
ATOM 1684 O O . LYS A 1 210 ? -22.891 -6.077 22.016 1.00 78.75 210 LYS A O 1
ATOM 1689 N N . ASP A 1 211 ? -25.035 -6.675 22.330 1.00 73.00 211 ASP A N 1
ATOM 1690 C CA . ASP A 1 211 ? -24.802 -8.126 22.376 1.00 73.00 211 ASP A CA 1
ATOM 1691 C C . ASP A 1 211 ? -24.251 -8.675 21.052 1.00 73.00 211 ASP A C 1
ATOM 1693 O O . ASP A 1 211 ? -23.420 -9.578 21.035 1.00 73.00 211 ASP A O 1
ATOM 1697 N N . GLY A 1 212 ? -24.688 -8.104 19.925 1.00 66.44 212 GLY A N 1
ATOM 1698 C CA . GLY A 1 212 ? -24.197 -8.459 18.591 1.00 66.44 212 GLY A CA 1
ATOM 1699 C C . GLY A 1 212 ? -22.929 -7.714 18.164 1.00 66.44 212 GLY A C 1
ATOM 1700 O O . GLY A 1 212 ? -22.482 -7.902 17.032 1.00 66.44 212 GLY A O 1
ATOM 1701 N N . LEU A 1 213 ? -22.380 -6.841 19.023 1.00 70.38 213 LEU A N 1
ATOM 1702 C CA . LEU A 1 213 ? -21.227 -5.975 18.734 1.00 70.38 213 LEU A CA 1
ATOM 1703 C C . LEU A 1 213 ? -21.375 -5.216 17.401 1.00 70.38 213 LEU A C 1
ATOM 1705 O O . LEU A 1 213 ? -20.442 -5.068 16.606 1.00 70.38 213 LEU A O 1
ATOM 1709 N N . GLU A 1 214 ? -22.588 -4.737 17.129 1.00 73.69 214 GLU A N 1
ATOM 1710 C CA . GLU A 1 214 ? -22.923 -4.055 15.885 1.00 73.69 214 GLU A CA 1
ATOM 1711 C C . GLU A 1 214 ? -22.781 -2.547 16.060 1.00 73.69 214 GLU A C 1
ATOM 1713 O O . GLU A 1 214 ? -23.703 -1.858 16.502 1.00 73.69 214 GLU A O 1
ATOM 1718 N N . VAL A 1 215 ? -21.608 -2.028 15.698 1.00 71.31 215 VAL A N 1
ATOM 1719 C CA . VAL A 1 215 ? -21.288 -0.601 15.797 1.00 71.31 215 VAL A CA 1
ATOM 1720 C C . VAL A 1 215 ? -20.953 -0.032 14.423 1.00 71.31 215 VAL A C 1
ATOM 1722 O O . VAL A 1 215 ? -20.163 -0.598 13.666 1.00 71.31 215 VAL A O 1
ATOM 1725 N N . THR A 1 216 ? -21.535 1.122 14.111 1.00 81.19 216 THR A N 1
ATOM 1726 C CA . THR A 1 216 ? -21.281 1.885 12.888 1.00 81.19 216 THR A CA 1
ATOM 1727 C C . THR A 1 216 ? -20.618 3.214 13.233 1.00 81.19 216 THR A C 1
ATOM 1729 O O . THR A 1 216 ? -21.085 3.943 14.105 1.00 81.19 216 THR A O 1
ATOM 1732 N N . LEU A 1 217 ? -19.550 3.550 12.515 1.00 79.25 217 LEU A N 1
ATOM 1733 C CA . LEU A 1 217 ? -18.793 4.789 12.646 1.00 79.25 217 LEU A CA 1
ATOM 1734 C C . LEU A 1 217 ? -19.071 5.710 11.460 1.00 79.25 217 LEU A C 1
ATOM 1736 O O . LEU A 1 217 ? -18.974 5.286 10.306 1.00 79.25 217 LEU A O 1
ATOM 1740 N N . ARG A 1 218 ? -19.359 6.983 11.737 1.00 81.88 218 ARG A N 1
ATOM 1741 C CA . ARG A 1 218 ? -19.319 8.063 10.747 1.00 81.88 218 ARG A CA 1
ATOM 1742 C C . ARG A 1 218 ? -17.998 8.818 10.887 1.00 81.88 218 ARG A C 1
ATOM 1744 O O . ARG A 1 218 ? -17.742 9.456 11.900 1.00 81.88 218 ARG A O 1
ATOM 1751 N N . ILE A 1 219 ? -17.157 8.759 9.864 1.00 77.12 219 ILE A N 1
ATOM 1752 C CA . ILE A 1 219 ? -15.804 9.315 9.903 1.00 77.12 219 ILE A CA 1
ATOM 1753 C C . ILE A 1 219 ? -15.752 10.556 8.996 1.00 77.12 219 ILE A C 1
ATOM 1755 O O . ILE A 1 219 ? -16.041 10.447 7.799 1.00 77.12 219 ILE A O 1
ATOM 1759 N N . PRO A 1 220 ? -15.388 11.739 9.521 1.00 76.44 220 PRO A N 1
ATOM 1760 C CA . PRO A 1 220 ? -15.301 12.962 8.7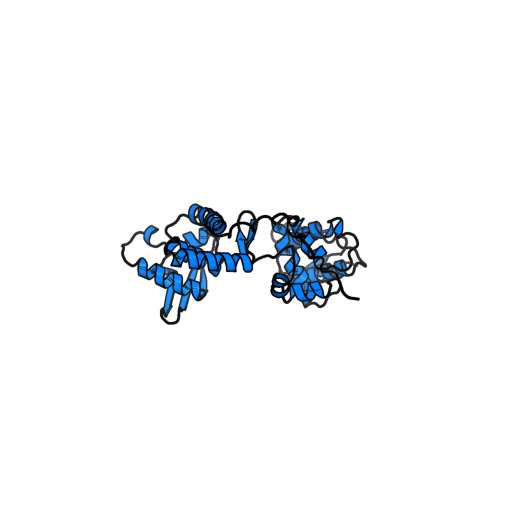28 1.00 76.44 220 PRO A CA 1
ATOM 1761 C C . PRO A 1 220 ? -14.123 12.907 7.742 1.00 76.44 220 PRO A C 1
ATOM 1763 O O . PRO A 1 220 ? -13.030 12.426 8.071 1.00 76.44 220 PRO A O 1
ATOM 1766 N N . LEU A 1 221 ? -14.315 13.412 6.520 1.00 68.50 221 LEU A N 1
ATOM 1767 C CA . LEU A 1 221 ? -13.221 13.552 5.556 1.00 68.50 221 LEU A CA 1
ATOM 1768 C C . LEU A 1 221 ? -12.276 14.699 5.946 1.00 68.50 221 LEU A C 1
ATOM 1770 O O . LEU A 1 221 ? -12.674 15.708 6.520 1.00 68.50 221 LEU A O 1
ATOM 1774 N N . ALA A 1 222 ? -10.996 14.544 5.602 1.00 57.38 222 ALA A N 1
ATOM 1775 C CA . ALA A 1 222 ? -9.943 15.514 5.904 1.00 57.38 222 ALA A CA 1
ATOM 1776 C C . ALA A 1 222 ? -9.796 16.640 4.853 1.00 57.38 222 ALA A C 1
ATOM 1778 O O . ALA A 1 222 ? -8.761 17.303 4.838 1.00 57.38 222 ALA A O 1
ATOM 1779 N N . LYS A 1 223 ? -10.770 16.846 3.948 1.00 50.50 223 LYS A N 1
ATOM 1780 C CA . LYS A 1 223 ? -10.671 17.887 2.903 1.00 50.50 223 LYS A CA 1
ATOM 1781 C C . LYS A 1 223 ? -10.601 19.290 3.530 1.00 50.50 223 LYS A C 1
ATOM 1783 O O . LYS A 1 223 ? -11.178 19.524 4.591 1.00 50.50 223 LYS A O 1
ATOM 1788 N N . GLY A 1 224 ? -9.823 20.162 2.882 1.00 44.94 224 GLY A N 1
ATOM 1789 C CA . GLY A 1 224 ? -9.400 21.476 3.373 1.00 44.94 224 GLY A CA 1
ATOM 1790 C C . GLY A 1 224 ? -10.544 22.400 3.787 1.00 44.94 224 GLY A C 1
ATOM 1791 O O . GLY A 1 224 ? -11.694 22.198 3.410 1.00 44.94 224 GLY A O 1
ATOM 1792 N N . GLU A 1 225 ? -10.189 23.419 4.566 1.00 39.38 225 GLU A N 1
ATOM 1793 C CA . GLU A 1 225 ? -11.037 24.351 5.329 1.00 39.38 225 GLU A CA 1
ATOM 1794 C C . GLU A 1 225 ? -12.067 25.183 4.519 1.00 39.38 225 GLU A C 1
ATOM 1796 O O . GLU A 1 225 ? -12.584 26.172 5.024 1.00 39.38 225 GLU A O 1
ATOM 1801 N N . MET A 1 226 ? -12.416 24.806 3.282 1.00 36.50 226 MET A N 1
ATOM 1802 C CA . MET A 1 226 ? -13.209 25.628 2.357 1.00 36.50 226 MET A CA 1
ATOM 1803 C C . MET A 1 226 ? -14.356 24.926 1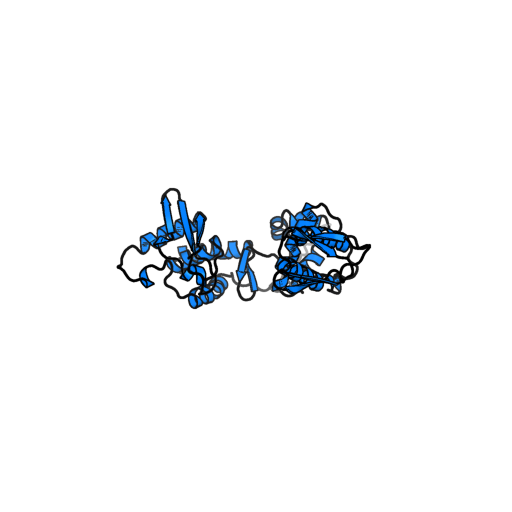.599 1.00 36.50 226 MET A C 1
ATOM 1805 O O . MET A 1 226 ? -14.934 25.537 0.704 1.00 36.50 226 MET A O 1
ATOM 1809 N N . SER A 1 227 ? -14.759 23.694 1.933 1.00 37.34 227 SER A N 1
ATOM 1810 C CA . SER A 1 227 ? -15.974 23.091 1.342 1.00 37.34 227 SER A CA 1
ATOM 1811 C C . SER A 1 227 ? -17.090 22.937 2.376 1.00 37.34 227 SER A C 1
ATOM 1813 O O . SER A 1 227 ? -16.965 22.163 3.322 1.00 37.34 227 SER A O 1
ATOM 1815 N N . SER A 1 228 ? -18.201 23.643 2.163 1.00 39.78 228 SER A N 1
ATOM 1816 C CA . SER A 1 228 ? -19.404 23.716 3.010 1.00 39.78 228 SER A CA 1
ATOM 1817 C C . SER A 1 228 ? -20.245 22.430 3.079 1.00 39.78 228 SER A C 1
ATOM 1819 O O . SER A 1 228 ? -21.335 22.431 3.648 1.00 39.78 228 SER A O 1
ATOM 1821 N N . SER A 1 229 ? -19.744 21.309 2.561 1.00 42.06 229 SER A N 1
ATOM 1822 C CA . SER A 1 229 ? -20.336 19.984 2.738 1.00 42.06 229 SER A CA 1
ATOM 1823 C C . SER A 1 229 ? -19.437 19.139 3.641 1.00 42.06 229 SER A C 1
ATOM 1825 O O . SER A 1 229 ? -18.339 18.753 3.237 1.00 42.06 229 SER A O 1
ATOM 1827 N N . GLN A 1 230 ? -19.902 18.830 4.857 1.00 53.22 230 GLN A N 1
ATOM 1828 C CA . GLN A 1 230 ? -19.277 17.839 5.743 1.00 53.22 230 GLN A CA 1
ATOM 1829 C C . GLN A 1 230 ? -19.427 16.436 5.136 1.00 53.22 230 GLN A C 1
ATOM 1831 O O . GLN A 1 230 ? -20.262 15.632 5.553 1.00 53.22 230 GLN A O 1
ATOM 1836 N N . GLU A 1 231 ? -18.637 16.142 4.107 1.00 64.12 231 GLU A N 1
ATOM 1837 C CA . GLU A 1 231 ? -18.538 14.798 3.559 1.00 64.12 231 GLU A CA 1
ATOM 1838 C C . GLU A 1 231 ? -17.970 13.876 4.649 1.00 64.12 231 GLU A C 1
ATOM 1840 O O . GLU A 1 231 ? -16.906 14.117 5.228 1.00 64.12 231 GLU A O 1
ATOM 1845 N N . SER A 1 232 ? -18.711 12.816 4.951 1.00 66.75 232 SER A N 1
ATOM 1846 C CA . SER A 1 232 ? -18.309 11.766 5.878 1.00 66.75 232 SER A CA 1
ATOM 1847 C C . SER A 1 232 ? -18.563 10.419 5.227 1.00 66.75 232 SER A C 1
ATOM 1849 O O . SER A 1 232 ? -19.477 10.274 4.414 1.00 66.75 232 SER A O 1
ATOM 1851 N N . TRP A 1 233 ? -17.747 9.433 5.572 1.00 68.94 233 TRP A N 1
ATOM 1852 C CA . TRP A 1 233 ? -17.970 8.056 5.156 1.00 68.94 233 TRP A CA 1
ATOM 1853 C C . TRP A 1 233 ? -18.441 7.239 6.354 1.00 68.94 233 TRP A C 1
ATOM 1855 O O . TRP A 1 233 ? -18.078 7.514 7.498 1.00 68.94 233 TRP A O 1
ATOM 1865 N N . ILE A 1 234 ? -19.308 6.268 6.086 1.00 69.94 234 ILE A N 1
ATOM 1866 C CA . ILE A 1 234 ? -19.919 5.417 7.103 1.00 69.94 234 ILE A CA 1
ATOM 1867 C C . ILE A 1 234 ? -19.334 4.017 6.951 1.00 69.94 234 ILE A C 1
ATOM 1869 O O . ILE A 1 234 ? -19.321 3.473 5.846 1.00 69.94 234 ILE A O 1
ATOM 1873 N N . ARG A 1 235 ? -18.861 3.425 8.048 1.00 72.75 235 ARG A N 1
ATOM 1874 C CA . ARG A 1 235 ? -18.317 2.063 8.052 1.00 72.75 235 ARG A CA 1
ATOM 1875 C C . ARG A 1 235 ? -18.729 1.319 9.315 1.00 72.75 235 ARG A C 1
ATOM 1877 O O . ARG A 1 235 ? -18.787 1.906 10.390 1.00 72.75 235 ARG A O 1
ATOM 1884 N N . ARG A 1 236 ? -18.952 0.012 9.198 1.00 69.25 236 ARG A N 1
ATOM 1885 C CA . ARG A 1 236 ? -19.039 -0.881 10.359 1.00 69.25 236 ARG A CA 1
ATOM 1886 C C . ARG A 1 236 ? -17.671 -0.963 11.050 1.00 69.25 236 ARG A C 1
ATOM 1888 O O . ARG A 1 236 ? -16.654 -1.115 10.370 1.00 69.25 236 ARG A O 1
ATOM 1895 N N . ALA A 1 237 ? -17.652 -0.846 12.374 1.00 69.12 237 ALA A N 1
ATOM 1896 C CA . ALA A 1 237 ? -16.455 -1.060 13.178 1.00 69.12 237 ALA A CA 1
ATOM 1897 C C . ALA A 1 237 ? -16.107 -2.563 13.213 1.00 69.12 237 ALA A C 1
ATOM 1899 O O . ALA A 1 237 ? -17.019 -3.388 13.309 1.00 69.12 237 ALA A O 1
ATOM 1900 N N . PRO A 1 238 ? -14.817 -2.942 13.150 1.00 73.00 238 PRO A N 1
ATOM 1901 C CA . PRO A 1 238 ? -14.391 -4.304 13.462 1.00 73.00 238 PRO A CA 1
ATOM 1902 C C . PRO A 1 238 ? -14.833 -4.713 14.871 1.00 73.00 238 PRO A C 1
ATOM 1904 O O . PRO A 1 238 ? -14.890 -3.867 15.758 1.00 73.00 238 PRO A O 1
ATOM 1907 N N . THR A 1 239 ? -15.091 -6.002 15.094 1.00 71.62 239 THR A N 1
ATOM 1908 C CA . THR A 1 239 ? -15.677 -6.526 16.341 1.00 71.62 239 THR A CA 1
ATOM 1909 C C . THR A 1 239 ? -14.926 -6.093 17.604 1.00 71.62 239 THR A C 1
ATOM 1911 O O . THR A 1 239 ? -15.547 -5.595 18.536 1.00 71.62 239 THR A O 1
ATOM 1914 N N . VAL A 1 240 ? -13.591 -6.187 17.604 1.00 74.00 240 VAL A N 1
ATOM 1915 C CA . VAL A 1 240 ? -12.751 -5.780 18.749 1.00 74.00 240 VAL A CA 1
ATOM 1916 C C . VAL A 1 240 ? -12.898 -4.284 19.043 1.00 74.00 240 VAL A C 1
ATOM 1918 O O . VAL A 1 240 ? -13.034 -3.869 20.191 1.00 74.00 240 VAL A O 1
ATOM 1921 N N . LEU A 1 241 ? -12.943 -3.453 17.997 1.00 78.38 241 LEU A N 1
ATOM 1922 C CA . LEU A 1 241 ? -13.165 -2.019 18.150 1.00 78.38 241 LEU A CA 1
ATOM 1923 C C . LEU A 1 241 ? -14.598 -1.710 18.605 1.00 78.38 241 LEU A C 1
ATOM 1925 O O . LEU A 1 241 ? -14.798 -0.804 19.408 1.00 78.38 241 LEU A O 1
ATOM 1929 N N . ALA A 1 242 ? -15.593 -2.441 18.101 1.00 73.69 242 ALA A N 1
ATOM 1930 C CA . ALA A 1 242 ? -16.986 -2.288 18.505 1.00 73.69 242 ALA A CA 1
ATOM 1931 C C . ALA A 1 242 ? -17.153 -2.518 20.014 1.00 73.69 242 ALA A C 1
ATOM 1933 O O . ALA A 1 242 ? -17.753 -1.683 20.689 1.00 73.69 242 ALA A O 1
ATOM 1934 N N . GLU A 1 243 ? -16.547 -3.580 20.546 1.00 80.25 243 GLU A N 1
ATOM 1935 C CA . GLU A 1 243 ? -16.511 -3.872 21.981 1.00 80.25 243 GLU A CA 1
ATOM 1936 C C . GLU A 1 243 ? -15.828 -2.749 22.776 1.00 80.25 243 GLU A C 1
ATOM 1938 O O . GLU A 1 243 ? -16.408 -2.212 23.723 1.00 80.25 243 GLU A O 1
ATOM 1943 N N . CYS A 1 244 ? -14.641 -2.311 22.339 1.00 84.06 244 CYS A N 1
ATOM 1944 C CA . CYS A 1 244 ? -13.915 -1.217 22.990 1.00 84.06 244 CYS A CA 1
ATOM 1945 C C . CYS A 1 244 ? -14.745 0.073 23.048 1.00 84.06 244 CYS A C 1
ATOM 1947 O O . CYS A 1 244 ? -14.785 0.741 24.080 1.00 84.06 244 CYS A O 1
ATOM 1949 N N . LEU A 1 245 ? -15.428 0.420 21.952 1.00 84.31 245 LEU A N 1
ATOM 1950 C CA . LEU A 1 245 ? -16.272 1.612 21.863 1.00 84.31 245 LEU A CA 1
ATOM 1951 C C . LEU A 1 245 ? -17.495 1.526 22.778 1.00 84.31 245 LEU A C 1
ATOM 1953 O O . LEU A 1 245 ? -17.847 2.532 23.392 1.00 84.31 245 LEU A O 1
ATOM 1957 N N . ILE A 1 246 ? -18.125 0.353 22.886 1.00 84.69 246 ILE A N 1
ATOM 1958 C CA . ILE A 1 246 ? -19.249 0.132 23.805 1.00 84.69 246 ILE A CA 1
ATOM 1959 C C . ILE A 1 246 ? -18.780 0.356 25.246 1.00 84.69 246 ILE A C 1
ATOM 1961 O O . ILE A 1 246 ? -19.340 1.207 25.936 1.00 84.69 246 ILE A O 1
ATOM 1965 N N . HIS A 1 247 ? -17.706 -0.317 25.669 1.00 85.88 247 HIS A N 1
ATOM 1966 C CA . HIS A 1 247 ? -17.162 -0.179 27.025 1.00 85.88 247 HIS A CA 1
ATOM 1967 C C . HIS A 1 247 ? -16.691 1.250 27.328 1.00 85.88 247 HIS A C 1
ATOM 1969 O O . HIS A 1 247 ? -16.945 1.779 28.409 1.00 85.88 247 HIS A O 1
ATOM 1975 N N . TYR A 1 248 ? -16.047 1.913 26.365 1.00 86.81 248 TYR A N 1
ATOM 1976 C CA . TYR A 1 248 ? -15.575 3.288 26.517 1.00 86.81 248 TYR A CA 1
ATOM 1977 C C . TYR A 1 248 ? -16.717 4.299 26.678 1.00 86.81 248 TYR A C 1
ATOM 1979 O O . TYR A 1 248 ? -16.622 5.221 27.491 1.00 86.81 248 TYR A O 1
ATOM 1987 N N . LEU A 1 249 ? -17.799 4.144 25.909 1.00 86.19 249 LEU A N 1
ATOM 1988 C CA . LEU A 1 249 ? -18.961 5.030 25.995 1.00 86.19 249 LEU A CA 1
ATOM 1989 C C . LEU A 1 249 ? -19.783 4.775 27.262 1.00 86.19 249 LEU A C 1
ATOM 1991 O O . LEU A 1 249 ? -20.236 5.743 27.874 1.00 86.19 249 LEU A O 1
ATOM 1995 N N . ASP A 1 250 ? -19.911 3.517 27.684 1.00 85.12 250 ASP A N 1
ATOM 1996 C CA . ASP A 1 250 ? -20.591 3.149 28.929 1.00 85.12 250 ASP A CA 1
ATOM 1997 C C . ASP A 1 250 ? -19.829 3.662 30.164 1.00 85.12 250 ASP A C 1
ATOM 1999 O O . ASP A 1 250 ? -20.442 4.171 31.098 1.00 85.12 250 ASP A O 1
ATOM 2003 N N . ALA A 1 251 ? -18.491 3.642 30.146 1.00 77.69 251 ALA A N 1
ATOM 2004 C CA . ALA A 1 251 ? -17.667 4.211 31.218 1.00 77.69 251 ALA A CA 1
ATOM 2005 C C . ALA A 1 251 ? -17.738 5.752 31.303 1.00 77.69 251 ALA A C 1
ATOM 2007 O O . ALA A 1 251 ? -17.410 6.341 32.333 1.00 77.69 251 ALA A O 1
ATOM 2008 N N . GLY A 1 252 ? -18.141 6.423 30.219 1.00 67.44 252 GLY A N 1
ATOM 2009 C CA . GLY A 1 252 ? -18.172 7.883 30.099 1.00 67.44 252 GLY A CA 1
ATOM 2010 C C . GLY A 1 252 ? -19.553 8.523 30.269 1.00 67.44 252 GLY A C 1
ATOM 2011 O O . GLY A 1 252 ? -19.706 9.694 29.920 1.00 67.44 252 GLY A O 1
ATOM 2012 N N . SER A 1 253 ? -20.561 7.789 30.751 1.00 53.03 253 SER A N 1
ATOM 2013 C CA . SER A 1 253 ? -21.985 8.162 30.681 1.00 53.03 253 SER A CA 1
ATOM 2014 C C . SER A 1 253 ? -22.463 9.227 31.684 1.00 53.03 253 SER A C 1
ATOM 2016 O O . SER A 1 253 ? -23.666 9.364 31.903 1.00 53.03 253 SER A O 1
ATOM 2018 N N . SER A 1 254 ? -21.565 10.022 32.268 1.00 50.25 254 SER A N 1
ATOM 2019 C CA . SER A 1 254 ? -21.932 11.186 33.082 1.00 50.25 254 SER A CA 1
ATOM 2020 C C . SER A 1 254 ? -21.149 12.408 32.600 1.00 50.25 254 SER A C 1
ATOM 2022 O O . SER A 1 254 ? -19.950 12.489 32.839 1.00 50.25 254 SER A O 1
ATOM 2024 N N . GLU A 1 255 ? -21.802 13.300 31.835 1.00 49.91 255 GLU A N 1
ATOM 2025 C CA . GLU A 1 255 ? -21.714 14.776 31.940 1.00 49.91 255 GLU A CA 1
ATOM 2026 C C . GLU A 1 255 ? -22.072 15.573 30.656 1.00 49.91 255 GLU A C 1
ATOM 2028 O O . GLU A 1 255 ? -21.521 15.387 29.573 1.00 49.91 255 GLU A O 1
ATOM 2033 N N . THR A 1 256 ? -22.980 16.525 30.901 1.00 49.91 256 THR A N 1
ATOM 2034 C CA . THR A 1 256 ? -23.409 17.812 30.302 1.00 49.91 256 THR A CA 1
ATOM 2035 C C . THR A 1 256 ? -22.723 18.497 29.092 1.00 49.91 256 THR A C 1
ATOM 2037 O O . THR A 1 256 ? -21.514 18.479 28.878 1.00 49.91 256 THR A O 1
ATOM 2040 N N . ASN A 1 257 ? -23.596 19.230 28.376 1.00 49.56 257 ASN A N 1
ATOM 2041 C CA . ASN A 1 257 ? -23.512 20.008 27.125 1.00 49.56 257 ASN A CA 1
ATOM 2042 C C . ASN A 1 257 ? -22.337 21.007 26.957 1.00 49.56 257 ASN A C 1
ATOM 2044 O O . ASN A 1 257 ? -22.494 22.202 27.190 1.00 49.56 257 ASN A O 1
ATOM 2048 N N . SER A 1 258 ? -21.195 20.558 26.435 1.00 57.38 258 SER A N 1
ATOM 2049 C CA . SER A 1 258 ? -20.183 21.419 25.788 1.00 57.38 258 SER A CA 1
ATOM 2050 C C . SER A 1 258 ? -19.669 20.735 24.513 1.00 57.38 258 SER A C 1
ATOM 2052 O O . SER A 1 258 ? -19.556 19.510 24.499 1.00 57.38 258 SER A O 1
ATOM 2054 N N . GLU A 1 259 ? -19.371 21.483 23.442 1.00 55.03 259 GLU A N 1
ATOM 2055 C CA . GLU A 1 259 ? -18.885 20.929 22.160 1.00 55.03 259 GLU A CA 1
ATOM 2056 C C . GLU A 1 259 ? -17.570 20.143 22.310 1.00 55.03 259 GLU A C 1
ATOM 2058 O O . GLU A 1 259 ? -17.438 19.058 21.742 1.00 55.03 259 GLU A O 1
ATOM 2063 N N . ASP A 1 260 ? -16.642 20.596 23.160 1.00 54.56 260 ASP A N 1
ATOM 2064 C CA . ASP A 1 260 ? -15.412 19.852 23.478 1.00 54.56 260 ASP A CA 1
ATOM 2065 C C . ASP A 1 260 ? -15.700 18.564 24.273 1.00 54.56 260 ASP A C 1
ATOM 2067 O O . ASP A 1 260 ? -14.973 17.576 24.148 1.00 54.56 260 ASP A O 1
ATOM 2071 N N . LYS A 1 261 ? -16.803 18.519 25.037 1.00 60.41 261 LYS A N 1
ATOM 2072 C CA . LYS A 1 261 ? -17.273 17.300 25.720 1.00 60.41 261 LYS A CA 1
ATOM 2073 C C . LYS A 1 261 ? -18.019 16.339 24.777 1.00 60.41 261 LYS A C 1
ATOM 2075 O O . LYS A 1 261 ? -18.228 15.183 25.149 1.00 60.41 261 LYS A O 1
ATOM 2080 N N . GLN A 1 262 ? -18.386 16.760 23.560 1.00 72.38 262 GLN A N 1
ATOM 2081 C CA . GLN A 1 262 ? -19.027 15.898 22.555 1.00 72.38 262 GLN A CA 1
ATOM 2082 C C . GLN A 1 262 ? -18.036 15.112 21.694 1.00 72.38 262 GLN A C 1
ATOM 2084 O O . GLN A 1 262 ? -18.468 14.187 21.002 1.00 72.38 262 GLN A O 1
ATOM 2089 N N . ARG A 1 263 ? -16.736 15.433 21.724 1.00 82.38 263 ARG A N 1
ATOM 2090 C CA . ARG A 1 263 ? -15.717 14.639 21.023 1.00 82.38 263 ARG A CA 1
ATOM 2091 C C . ARG A 1 263 ? -15.686 13.207 21.546 1.00 82.38 263 ARG A C 1
ATOM 2093 O O . ARG A 1 263 ? -15.869 12.970 22.742 1.00 82.38 263 ARG A O 1
ATOM 2100 N N . LEU A 1 264 ? -15.466 12.257 20.638 1.00 84.81 264 LEU A N 1
ATOM 2101 C CA . LEU A 1 264 ? -15.288 10.854 20.998 1.00 84.81 264 LEU A CA 1
ATOM 2102 C C . LEU A 1 264 ? -14.009 10.682 21.822 1.00 84.81 264 LEU A C 1
ATOM 2104 O O . LEU A 1 264 ? -14.066 10.100 22.895 1.00 84.81 264 LEU A O 1
ATOM 2108 N N . PHE A 1 265 ? -12.896 11.261 21.368 1.00 83.25 265 PHE A N 1
ATOM 2109 C CA . PHE A 1 265 ? -11.627 11.282 22.096 1.00 83.25 265 PHE A CA 1
ATOM 2110 C C . PHE A 1 265 ? -11.298 12.712 22.537 1.00 83.25 265 PHE A C 1
ATOM 2112 O O . PHE A 1 265 ? -11.462 13.656 21.765 1.00 83.25 265 PHE A O 1
ATOM 2119 N N . LYS A 1 266 ? -10.871 12.880 23.794 1.00 71.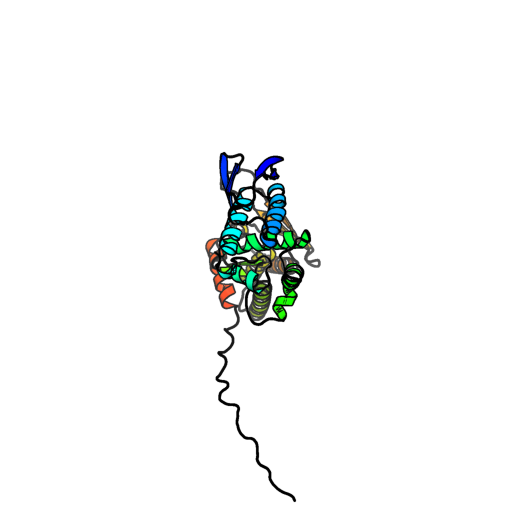25 266 LYS A N 1
ATOM 2120 C CA . LYS A 1 266 ? -10.598 14.198 24.399 1.00 71.25 266 LYS A CA 1
ATOM 2121 C C . LYS A 1 266 ? -9.180 14.719 24.136 1.00 71.25 266 LYS A C 1
ATOM 2123 O O . LYS A 1 266 ? -8.950 15.912 24.286 1.00 71.25 266 LYS A O 1
ATOM 2128 N N . GLU A 1 267 ? -8.251 13.838 23.773 1.00 63.84 267 GLU A N 1
ATOM 2129 C CA . GLU A 1 267 ? -6.852 14.185 23.505 1.00 63.84 267 GLU A CA 1
ATOM 2130 C C . GLU A 1 267 ? -6.719 14.981 22.198 1.00 63.84 267 GLU A C 1
ATOM 2132 O O . GLU A 1 267 ? -7.447 14.739 21.228 1.00 63.84 267 GLU A O 1
ATOM 2137 N N . SER A 1 268 ? -5.812 15.962 22.166 1.00 54.25 268 SER A N 1
ATOM 2138 C CA . SER A 1 268 ? -5.619 16.816 20.990 1.00 54.25 268 SER A CA 1
ATOM 2139 C C . SER A 1 268 ? -4.940 16.062 19.835 1.00 54.25 268 SER A C 1
ATOM 2141 O O . SER A 1 268 ? -4.204 15.101 20.042 1.00 54.25 268 SER A O 1
ATOM 2143 N N . SER A 1 269 ? -5.153 16.492 18.582 1.00 51.00 269 SER A N 1
ATOM 2144 C CA . SER A 1 269 ? -4.567 15.826 17.399 1.00 51.00 269 SER A CA 1
ATOM 2145 C C . SER A 1 269 ? -3.036 15.613 17.459 1.00 51.00 269 SER A C 1
ATOM 2147 O O . SER A 1 269 ? -2.600 14.574 16.957 1.00 51.00 269 SER A O 1
ATOM 2149 N N . PRO A 1 270 ? -2.212 16.534 18.005 1.00 45.03 270 PRO A N 1
ATOM 2150 C CA . PRO A 1 270 ? -0.773 16.311 18.175 1.00 45.03 270 PRO A CA 1
ATOM 2151 C C . PRO A 1 270 ? -0.445 15.301 19.279 1.00 45.03 270 PRO A C 1
ATOM 2153 O O . PRO A 1 270 ? 0.482 14.515 19.118 1.00 45.03 270 PRO A O 1
ATOM 2156 N N . GLU A 1 271 ? -1.216 15.277 20.368 1.00 50.78 271 GLU A N 1
ATOM 2157 C CA . GLU A 1 271 ? -1.042 14.320 21.468 1.00 50.78 271 GLU A CA 1
ATOM 2158 C C . GLU A 1 271 ? -1.450 12.910 21.036 1.00 50.78 271 GLU A C 1
ATOM 2160 O O . GLU A 1 271 ? -0.678 11.980 21.238 1.00 50.78 271 GLU A O 1
ATOM 2165 N N . CYS A 1 272 ? -2.567 12.756 20.318 1.00 49.28 272 CYS A N 1
ATOM 2166 C CA . CYS A 1 272 ? -2.985 11.489 19.707 1.00 49.28 272 CYS A CA 1
ATOM 2167 C C . CYS A 1 272 ? -1.945 10.936 18.715 1.00 49.28 272 CYS A C 1
ATOM 2169 O O . CYS A 1 272 ? -1.743 9.728 18.621 1.00 49.28 272 CYS A O 1
ATOM 2171 N N . ALA A 1 273 ? -1.301 11.816 17.937 1.00 41.56 273 ALA A N 1
ATOM 2172 C CA . ALA A 1 273 ? -0.319 11.433 16.921 1.00 41.56 273 ALA A CA 1
ATOM 2173 C C . ALA A 1 273 ? 1.085 11.194 17.496 1.00 41.56 273 ALA A C 1
ATOM 2175 O O . ALA A 1 273 ? 1.800 10.328 17.002 1.00 41.56 273 ALA A O 1
ATOM 2176 N N . GLY A 1 274 ? 1.491 11.964 18.509 1.00 43.25 274 GLY A N 1
ATOM 2177 C CA . GLY A 1 274 ? 2.801 11.861 19.153 1.00 43.25 274 GLY A CA 1
ATOM 2178 C C . GLY A 1 274 ? 2.853 10.781 20.232 1.00 43.25 274 GLY A C 1
ATOM 2179 O O . GLY A 1 274 ? 3.899 10.166 20.439 1.00 43.25 274 GLY A O 1
ATOM 2180 N N . SER A 1 275 ? 1.730 10.495 20.895 1.00 47.62 275 SER A N 1
ATOM 2181 C CA . SER A 1 275 ? 1.663 9.460 21.925 1.00 47.62 275 SER A CA 1
ATOM 2182 C C . SER A 1 275 ? 1.621 8.058 21.322 1.00 47.62 275 SER A C 1
ATOM 2184 O O . SER A 1 275 ? 2.244 7.160 21.874 1.00 47.62 275 SER A O 1
ATOM 2186 N N . MET A 1 276 ? 0.983 7.861 20.164 1.00 51.28 276 MET A N 1
ATOM 2187 C CA . MET A 1 276 ? 0.774 6.524 19.603 1.00 51.28 276 MET A CA 1
ATOM 2188 C C . MET A 1 276 ? 2.085 5.828 19.183 1.00 51.28 276 MET A C 1
ATOM 2190 O O . MET A 1 276 ? 2.358 4.757 19.713 1.00 51.28 276 MET A O 1
ATOM 2194 N N . PRO A 1 277 ? 2.979 6.401 18.349 1.00 47.19 277 PRO A N 1
ATOM 2195 C CA . PRO A 1 277 ? 4.242 5.746 17.992 1.00 47.19 277 PRO A CA 1
ATOM 2196 C C . PRO A 1 277 ? 5.174 5.574 19.194 1.00 47.19 277 PRO A C 1
ATOM 2198 O O . PRO A 1 277 ? 5.943 4.620 19.244 1.00 47.19 277 PRO A O 1
ATOM 2201 N N . SER A 1 278 ? 5.117 6.490 20.162 1.00 46.06 278 SER A N 1
ATOM 2202 C CA . SER A 1 278 ? 5.933 6.470 21.382 1.00 46.06 278 SER A CA 1
ATOM 2203 C C . SER A 1 278 ? 5.468 5.386 22.361 1.00 46.06 278 SER A C 1
ATOM 2205 O O . SER A 1 278 ? 6.284 4.652 22.913 1.00 46.06 278 SER A O 1
ATOM 2207 N N . ARG A 1 279 ? 4.149 5.241 22.535 1.00 52.28 279 ARG A N 1
ATOM 2208 C CA . ARG A 1 279 ? 3.512 4.230 23.391 1.00 52.28 279 ARG A CA 1
ATOM 2209 C C . ARG A 1 279 ? 3.576 2.848 22.743 1.00 52.28 279 ARG A C 1
ATOM 2211 O O . ARG A 1 279 ? 4.003 1.909 23.395 1.00 52.28 279 ARG A O 1
ATOM 2218 N N . LEU A 1 280 ? 3.301 2.736 21.441 1.00 50.19 280 LEU A N 1
ATOM 2219 C CA . LEU A 1 280 ? 3.519 1.505 20.668 1.00 50.19 280 LEU A CA 1
ATOM 2220 C C . LEU A 1 280 ? 4.985 1.044 20.702 1.00 50.19 280 LEU A C 1
ATOM 2222 O O . LEU A 1 280 ? 5.247 -0.154 20.789 1.00 50.19 280 LEU A O 1
ATOM 2226 N N . ARG A 1 281 ? 5.950 1.979 20.689 1.00 49.16 281 ARG A N 1
ATOM 2227 C CA . ARG A 1 281 ? 7.381 1.672 20.863 1.00 49.16 281 ARG A CA 1
ATOM 2228 C C . ARG A 1 281 ? 7.698 1.102 22.245 1.00 49.16 281 ARG A C 1
ATOM 2230 O O . ARG A 1 281 ? 8.512 0.189 22.321 1.00 49.16 281 ARG A O 1
ATOM 2237 N N . ALA A 1 282 ? 7.057 1.594 23.307 1.00 49.94 282 ALA A N 1
ATOM 2238 C CA . ALA A 1 282 ? 7.226 1.057 24.660 1.00 49.94 282 ALA A CA 1
ATOM 2239 C C . ALA A 1 282 ? 6.717 -0.393 24.796 1.00 49.94 282 ALA A C 1
ATOM 2241 O O . ALA A 1 282 ? 7.159 -1.115 25.684 1.00 49.94 282 ALA A O 1
ATOM 2242 N N . PHE A 1 283 ? 5.832 -0.827 23.892 1.00 49.06 283 PHE A N 1
ATOM 2243 C CA . PHE A 1 283 ? 5.266 -2.177 23.851 1.00 49.06 283 PHE A CA 1
ATOM 2244 C C . PHE A 1 283 ? 6.024 -3.157 22.938 1.00 49.06 283 PHE A C 1
ATOM 2246 O O . PHE A 1 283 ? 5.648 -4.331 22.861 1.00 49.06 283 PHE A O 1
ATOM 2253 N N . ARG A 1 284 ? 7.101 -2.724 22.260 1.00 47.25 284 ARG A N 1
ATOM 2254 C CA . ARG A 1 284 ? 8.032 -3.664 21.617 1.00 47.25 284 ARG A CA 1
ATOM 2255 C C . ARG A 1 284 ? 8.787 -4.414 22.716 1.00 47.25 284 ARG A C 1
ATOM 2257 O O . ARG A 1 284 ? 9.481 -3.800 23.522 1.00 47.25 284 ARG A O 1
ATOM 2264 N N . ALA A 1 285 ? 8.649 -5.739 22.724 1.00 38.47 285 ALA A N 1
ATOM 2265 C CA . ALA A 1 285 ? 9.433 -6.640 23.564 1.00 38.47 285 ALA A CA 1
ATOM 2266 C C . ALA A 1 285 ? 10.940 -6.293 23.500 1.00 38.47 285 ALA A C 1
ATOM 2268 O O . ALA A 1 285 ? 11.404 -5.806 22.460 1.00 38.47 285 ALA A O 1
ATOM 2269 N N . PRO A 1 286 ? 11.707 -6.515 24.589 1.00 30.20 286 PRO A N 1
ATOM 2270 C CA . PRO A 1 286 ? 13.131 -6.201 24.614 1.00 30.20 286 PRO A CA 1
ATOM 2271 C C . PRO A 1 286 ? 13.859 -6.902 23.458 1.00 30.20 286 PRO A C 1
ATOM 2273 O O . PRO A 1 286 ? 13.430 -7.984 23.045 1.00 30.20 286 PRO A O 1
ATOM 2276 N N . PRO A 1 287 ? 14.949 -6.307 22.933 1.00 34.53 287 PRO A N 1
ATOM 2277 C CA . PRO A 1 287 ? 15.749 -6.958 21.906 1.00 34.53 287 PRO A CA 1
ATOM 2278 C C . PRO A 1 287 ? 16.145 -8.348 22.401 1.00 34.53 287 PRO A C 1
ATOM 2280 O O . PRO A 1 287 ? 16.480 -8.514 23.580 1.00 34.53 287 PRO A O 1
ATOM 2283 N N . GLU A 1 288 ? 16.067 -9.340 21.511 1.00 34.72 288 GLU A N 1
ATOM 2284 C CA . GLU A 1 288 ? 16.595 -10.675 21.772 1.00 34.72 288 GLU A CA 1
ATOM 2285 C C . GLU A 1 288 ? 17.967 -10.538 22.433 1.00 34.72 288 GLU A C 1
ATOM 2287 O O . GLU A 1 288 ? 18.800 -9.727 22.011 1.00 34.72 288 GLU A O 1
ATOM 2292 N N . ARG A 1 289 ? 18.159 -11.275 23.536 1.00 27.61 289 ARG A N 1
ATOM 2293 C CA . ARG A 1 289 ? 19.421 -11.288 24.278 1.00 27.61 289 ARG A CA 1
ATOM 2294 C C . ARG A 1 289 ? 20.568 -11.442 23.276 1.00 27.61 289 ARG A C 1
ATOM 2296 O O . ARG A 1 289 ? 20.429 -12.253 22.358 1.00 27.61 289 ARG A O 1
ATOM 2303 N N . PRO A 1 290 ? 21.693 -10.725 23.450 1.00 28.25 290 PRO A N 1
ATOM 2304 C CA . PRO A 1 290 ? 22.858 -10.975 22.619 1.00 28.25 290 PRO A CA 1
ATOM 2305 C C . PRO A 1 290 ? 23.164 -12.470 22.693 1.00 28.25 290 PRO A C 1
ATOM 2307 O O . PRO A 1 290 ? 23.130 -13.045 23.785 1.00 28.25 290 PRO A O 1
ATOM 2310 N N . LEU A 1 291 ? 23.378 -13.089 21.528 1.00 32.91 291 LEU A N 1
ATOM 2311 C CA . LEU A 1 291 ? 23.902 -14.445 21.416 1.00 32.91 291 LEU A CA 1
ATOM 2312 C C . LEU A 1 291 ? 25.114 -14.532 22.343 1.00 32.91 291 LEU A C 1
ATOM 2314 O O . LEU A 1 291 ? 26.163 -13.964 22.055 1.00 32.91 291 LEU A O 1
ATOM 2318 N N . GLY A 1 292 ? 24.913 -15.157 23.502 1.00 29.95 292 GLY A N 1
ATOM 2319 C CA . GLY A 1 292 ? 25.984 -15.434 24.436 1.00 29.95 292 GLY A CA 1
ATOM 2320 C C . GLY A 1 292 ? 27.003 -16.316 23.735 1.00 29.95 292 GLY A C 1
ATOM 2321 O O . GLY A 1 292 ? 26.621 -17.238 23.011 1.00 29.95 292 GLY A O 1
ATOM 2322 N N . ASP A 1 293 ? 28.273 -15.991 23.951 1.00 30.39 293 ASP A N 1
ATOM 2323 C CA . ASP A 1 293 ? 29.439 -16.729 23.487 1.00 30.39 293 ASP A CA 1
ATOM 2324 C C . ASP A 1 293 ? 29.201 -18.244 23.504 1.00 30.39 293 ASP A C 1
ATOM 2326 O O . ASP A 1 293 ? 29.121 -18.887 24.553 1.00 30.39 293 ASP A O 1
ATOM 2330 N N . ILE A 1 294 ? 29.133 -18.830 22.312 1.00 36.00 294 ILE A N 1
ATOM 2331 C CA . ILE A 1 294 ? 29.137 -20.281 22.088 1.00 36.00 294 ILE A CA 1
ATOM 2332 C C . ILE A 1 294 ? 30.567 -20.847 22.119 1.00 36.00 294 ILE A C 1
ATOM 2334 O O . ILE A 1 294 ? 30.866 -21.817 21.434 1.00 36.00 294 ILE A O 1
ATOM 2338 N N . ASP A 1 295 ? 31.435 -20.294 22.971 1.00 32.22 295 ASP A N 1
ATOM 2339 C CA . ASP A 1 295 ? 32.781 -20.827 23.246 1.00 32.22 295 ASP A CA 1
ATOM 2340 C C . ASP A 1 295 ? 32.875 -21.590 24.586 1.00 32.22 295 ASP A C 1
ATOM 2342 O O . ASP A 1 295 ? 33.955 -21.961 25.041 1.00 32.22 295 ASP A O 1
ATOM 2346 N N . GLY A 1 296 ? 31.738 -21.905 25.219 1.00 33.12 296 GLY A N 1
ATOM 2347 C CA . GLY A 1 296 ? 31.699 -22.568 26.533 1.00 33.12 296 GLY A CA 1
ATOM 2348 C C . GLY A 1 296 ? 31.266 -24.041 26.578 1.00 33.12 296 GLY A C 1
ATOM 2349 O O . GLY A 1 296 ? 31.254 -24.614 27.665 1.00 33.12 296 GLY A O 1
ATOM 2350 N N . LEU A 1 297 ? 30.880 -24.677 25.462 1.00 31.47 297 LEU A N 1
ATOM 2351 C CA . LEU A 1 297 ? 30.231 -26.008 25.481 1.00 31.47 297 LEU A CA 1
ATOM 2352 C C . LEU A 1 297 ? 30.929 -27.096 24.644 1.00 31.47 297 LEU A C 1
ATOM 2354 O O . LEU A 1 297 ? 30.291 -28.041 24.184 1.00 31.47 297 LEU A O 1
ATOM 2358 N N . ILE A 1 298 ? 32.260 -27.042 24.534 1.00 33.66 298 ILE A N 1
ATOM 2359 C CA . ILE A 1 298 ? 33.079 -28.230 24.220 1.00 33.66 298 ILE A CA 1
ATOM 2360 C C . ILE A 1 298 ? 33.821 -28.655 25.493 1.00 33.66 298 ILE A C 1
ATOM 2362 O O . ILE A 1 298 ? 35.036 -28.541 25.626 1.00 33.66 298 ILE A O 1
ATOM 2366 N N . GLY A 1 299 ? 33.049 -29.131 26.469 1.00 29.94 299 GLY A N 1
ATOM 2367 C CA . GLY A 1 299 ? 33.545 -29.745 27.696 1.00 29.94 299 GLY A CA 1
ATOM 2368 C C . GLY A 1 299 ? 33.405 -31.265 27.648 1.00 29.94 299 GLY A C 1
ATOM 2369 O O . GLY A 1 299 ? 32.317 -31.788 27.843 1.00 29.94 299 GLY A O 1
ATOM 2370 N N . GLY A 1 300 ? 34.522 -31.961 27.420 1.00 29.86 300 GLY A N 1
ATOM 2371 C CA . GLY A 1 300 ? 34.798 -33.291 27.982 1.00 29.86 300 GLY A CA 1
ATOM 2372 C C . GLY A 1 300 ? 34.047 -34.500 27.409 1.00 29.86 300 GLY A C 1
ATOM 2373 O O . GLY A 1 300 ? 33.020 -34.918 27.932 1.00 29.86 300 GLY A O 1
ATOM 2374 N N . ARG A 1 301 ? 34.660 -35.201 26.442 1.00 30.73 301 ARG A N 1
ATOM 2375 C CA . ARG A 1 301 ? 34.428 -36.650 26.290 1.00 30.73 301 ARG A CA 1
ATOM 2376 C C . ARG A 1 301 ? 35.109 -37.388 27.454 1.00 30.73 301 ARG A C 1
ATOM 2378 O O . ARG A 1 301 ? 36.316 -37.199 27.629 1.00 30.73 301 ARG A O 1
ATOM 2385 N N . PRO A 1 302 ? 34.427 -38.282 28.189 1.00 34.28 302 PRO A N 1
ATOM 2386 C CA . PRO A 1 302 ? 35.105 -39.218 29.072 1.00 34.28 302 PRO A CA 1
ATOM 2387 C C . PRO A 1 302 ? 35.772 -40.313 28.230 1.00 34.28 302 PRO A C 1
ATOM 2389 O O . PRO A 1 302 ? 35.118 -41.017 27.460 1.00 34.28 302 PRO A O 1
ATOM 2392 N N . ARG A 1 303 ? 37.092 -40.460 28.380 1.00 36.53 303 ARG A N 1
ATOM 2393 C CA . ARG A 1 303 ? 37.812 -41.681 28.004 1.00 36.53 303 ARG A CA 1
ATOM 2394 C C . ARG A 1 303 ? 37.459 -42.759 29.028 1.00 36.53 303 ARG A C 1
ATOM 2396 O O . ARG A 1 303 ? 37.958 -42.696 30.144 1.00 36.53 303 ARG A O 1
ATOM 2403 N N . ASN A 1 304 ? 36.680 -43.759 28.628 1.00 36.91 304 ASN A N 1
ATOM 2404 C CA . ASN A 1 304 ? 36.707 -45.064 29.281 1.00 36.91 304 ASN A CA 1
ATOM 2405 C C . ASN A 1 304 ? 37.412 -46.039 28.347 1.00 36.91 304 ASN A C 1
ATOM 2407 O O . ASN A 1 304 ? 36.964 -46.283 27.228 1.00 36.91 304 ASN A O 1
ATOM 2411 N N . GLY A 1 305 ? 38.558 -46.528 28.809 1.00 36.19 305 GLY A N 1
ATOM 2412 C CA . GLY A 1 305 ? 39.263 -47.642 28.205 1.00 36.19 305 GLY A CA 1
ATOM 2413 C C . GLY A 1 305 ? 38.826 -48.982 28.794 1.00 36.19 305 GLY A C 1
ATOM 2414 O O . GLY A 1 305 ? 38.343 -49.047 29.924 1.00 36.19 305 GLY A O 1
ATOM 2415 N N . ASN A 1 306 ? 39.132 -50.010 28.002 1.00 38.69 306 ASN A N 1
ATOM 2416 C CA . ASN A 1 306 ? 39.615 -51.348 28.357 1.00 38.69 306 ASN A CA 1
ATOM 2417 C C . ASN A 1 306 ? 38.712 -52.563 28.110 1.00 38.69 306 ASN A C 1
ATOM 2419 O O . ASN A 1 306 ? 37.578 -52.645 28.570 1.00 38.69 306 ASN A O 1
ATOM 2423 N N . GLY A 1 307 ? 39.372 -53.549 27.487 1.00 41.00 307 GLY A N 1
ATOM 2424 C CA . GLY A 1 307 ? 39.018 -54.961 27.343 1.00 41.00 307 GLY A CA 1
ATOM 2425 C C . GLY A 1 307 ? 38.732 -55.293 25.880 1.00 41.00 307 GLY A C 1
ATOM 2426 O O . GLY A 1 307 ? 37.746 -54.804 25.351 1.00 41.00 307 GLY A O 1
ATOM 2427 N N . THR A 1 308 ? 39.531 -56.056 25.137 1.00 39.53 308 THR A N 1
ATOM 2428 C CA . THR A 1 308 ? 40.644 -56.987 25.411 1.00 39.53 308 THR A CA 1
ATOM 2429 C C . THR A 1 308 ? 41.372 -57.235 24.096 1.00 39.53 308 THR A C 1
ATOM 2431 O O . THR A 1 308 ? 40.678 -57.179 23.056 1.00 39.53 308 THR A O 1
#

Sequence (308 aa):
MSDEVVLLDGRIVKIKMGMVSSILDRDGNANPLRFDILQPGNRLHESIYSSFKITLSTHSLSYNATTSYALSHWLTLPEMQHKSEIGIPEINLLNKIPASYQPFTLPLLRRMRKLERPGLSDEVHDFLDQPFKWEQQSTGAYFGLITNDPERGAFTEQEIHNISQTLNSAYAEGTVSQADYTISWFFIGTGVRPVQAYRILRKDVKIHSKDGLEVTLRIPLAKGEMSSSQESWIRRAPTVLAECLIHYLDAGSSETNSEDKQRLFKESSPECAGSMPSRLRAFRAPPERPLGDIDGLIGGRPRNGNGT

Organism: Pseudomonas savastanoi pv. phaseolicola (strain 1448A / Race 6) (NCBI:txid264730)

Foldseek 3Di:
DWDWAQALVRDTDTHDALDWDFDADPVRDTQTAPSVLQDPPQQQSVLLVVLLSVCRNVDDSNLNSLLNVLVVQLCPPPVNPPQSADAPVSLLSSVVGPPVNNVSPLVSVLSSLVVVGDRYDPRVNCCSVPVPVVVVDDDDGDDDDQAQDVVRGHDGPVLVVLLLVLLVVCVVVVVADLQRSLLLLVCNFPVDALVQLQVFFLVQWDDPDLVVLWIKGWTFDPDDPPDPDRDTDIDTTDSVNSNSLVVLCVVLVDDDDDPCSRRSHNDDSCCSSVVNSVVSVVSPDDPDDPPPDPPPPPDDDDDDDDDD

pLDDT: mean 72.38, std 20.43, range [27.61, 96.62]

Radius of gyration: 26.0 Å; chains: 1; bounding box: 68×83×66 Å